Protein AF-A0A359E3Y9-F1 (afdb_monomer)

Secondary structure (DSSP, 8-state):
--EEEEEEEGGGGSHHHHTTS-TTEEEEEEEE-TTTT-EE-TTS-EE--SEEEEEEEE-SSPPPPPPPP--BTTEEEE-GGGEEEE--------SS---BTTB-------HHHHHHHHHHHHH-TTTSSSS-------EEEESS--SEEEE-BSTTTT-EES--TTS-GGGEEEEEESSTHHHHHHHHHIIIII-TTS-S---GGGG-SSSS-B--HHHHHHHHHHHHHTT--

Radius of gyration: 25.21 Å; Cα contacts (8 Å, |Δi|>4): 334; chains: 1; bounding box: 72×49×52 Å

pLDDT: mean 77.21, std 21.52, range [31.69, 97.5]

Sequence (233 aa):
SDCIAFILPRTFRKASIINKLDIRFHLKTEIILDPDGAFYLPTGEPYSVPSVFQIWEKKDIERENETIYQTHPDFEFLGTDSYEFSQVTIVVNIAGIYHGHRSKEVYIMPDEELQQIKDLRKKYPKLFSNHQFSKAKKNLTWLREPDFAWRRAGGRAGEIFDNYQDQPIEGFEFIKINNPIAKRIFIELWNSVWNPDNNNEKKEEKWDTAGQPSISKHELIKAYIKAKEAHEP

Solvent-accessible surface area (backbone atoms only — not comparable to full-atom values): 14036 Å² total; per-residue (Å²): 131,59,65,49,74,50,80,42,49,23,41,60,75,37,61,84,50,48,62,70,47,65,49,31,52,41,84,74,45,77,44,76,41,50,80,78,34,76,40,65,47,99,88,66,47,70,35,58,60,53,27,29,39,39,34,31,38,56,48,98,57,71,57,88,71,75,88,81,46,84,78,54,86,45,36,45,76,55,52,86,87,36,47,46,75,55,66,87,70,80,77,82,66,89,74,94,69,53,75,48,97,85,42,101,56,74,66,83,79,55,71,68,62,54,48,52,52,54,53,51,46,72,72,39,55,77,84,67,46,96,72,81,96,72,83,79,78,76,48,73,44,57,79,60,76,56,68,29,27,37,28,31,43,35,86,56,21,48,41,76,32,74,82,37,86,86,60,60,70,92,45,37,45,30,33,32,72,70,32,84,66,46,63,55,51,51,52,49,45,20,75,76,61,36,47,75,87,47,91,61,76,78,64,57,72,40,57,39,24,66,63,72,24,36,48,52,62,35,56,51,50,53,53,46,53,62,56,46,58,77,74,58,129

Structure (mmCIF, N/CA/C/O backbone):
data_AF-A0A359E3Y9-F1
#
_entry.id   AF-A0A359E3Y9-F1
#
loop_
_atom_site.group_PDB
_atom_site.id
_atom_site.type_symbol
_atom_site.label_atom_id
_atom_site.label_alt_id
_a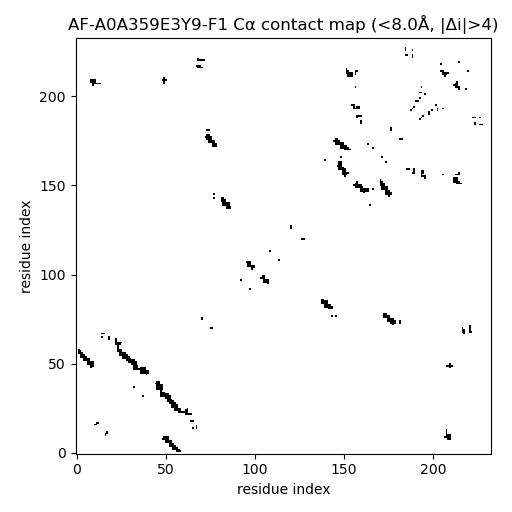tom_site.label_comp_id
_atom_site.label_asym_id
_atom_site.label_entity_id
_atom_site.label_seq_id
_atom_site.pdbx_PDB_ins_code
_atom_site.Cartn_x
_atom_site.Cartn_y
_atom_site.Cartn_z
_atom_site.occupancy
_atom_site.B_iso_or_equiv
_atom_site.auth_seq_id
_atom_site.auth_comp_id
_atom_site.auth_asym_id
_atom_site.auth_atom_id
_atom_site.pdbx_PDB_model_num
ATOM 1 N N . SER A 1 1 ? -15.548 -10.230 28.622 1.00 72.31 1 SER A N 1
ATOM 2 C CA . SER A 1 1 ? -15.764 -8.863 28.119 1.00 72.31 1 SER A CA 1
ATOM 3 C C . SER A 1 1 ? -16.092 -8.973 26.650 1.00 72.31 1 SER A C 1
ATOM 5 O O . SER A 1 1 ? -15.335 -9.638 25.951 1.00 72.31 1 SER A O 1
ATOM 7 N N . ASP A 1 2 ? -17.180 -8.345 26.209 1.00 90.56 2 ASP A N 1
ATOM 8 C CA . ASP A 1 2 ? -17.636 -8.355 24.808 1.00 90.56 2 ASP A CA 1
ATOM 9 C C . ASP A 1 2 ? -17.273 -7.059 24.075 1.00 90.56 2 ASP A C 1
ATOM 11 O O . ASP A 1 2 ? -17.694 -6.820 22.950 1.00 90.56 2 ASP A O 1
ATOM 15 N N . CYS A 1 3 ? -16.467 -6.212 24.712 1.00 95.31 3 CYS A N 1
ATOM 16 C CA . CYS A 1 3 ? -15.984 -4.963 24.154 1.00 95.31 3 CYS A CA 1
ATOM 17 C C . CYS A 1 3 ? -14.468 -4.869 24.329 1.00 95.31 3 CYS A C 1
ATOM 19 O O . CYS A 1 3 ? -13.917 -5.261 25.366 1.00 95.31 3 CYS A O 1
ATOM 21 N N . ILE A 1 4 ? -13.818 -4.344 23.296 1.00 95.19 4 ILE A N 1
ATOM 22 C CA . ILE A 1 4 ? -12.400 -4.029 23.246 1.00 95.19 4 ILE A CA 1
ATOM 23 C C . ILE A 1 4 ? -12.268 -2.555 22.845 1.00 95.19 4 ILE A C 1
ATOM 25 O O . ILE A 1 4 ? -12.776 -2.161 21.801 1.00 95.19 4 ILE A O 1
ATOM 29 N N . ALA A 1 5 ? -11.570 -1.747 23.644 1.00 96.12 5 ALA A N 1
ATOM 30 C CA . ALA A 1 5 ? -11.327 -0.338 23.342 1.00 96.12 5 ALA A CA 1
ATOM 31 C C . ALA A 1 5 ? -9.867 0.025 23.620 1.00 96.12 5 ALA A C 1
ATOM 33 O O . ALA A 1 5 ? -9.409 -0.123 24.753 1.00 96.12 5 ALA A O 1
ATOM 34 N N . PHE A 1 6 ? -9.144 0.495 22.601 1.00 95.00 6 PHE A N 1
ATOM 35 C CA . PHE A 1 6 ? -7.714 0.797 22.701 1.00 95.00 6 PHE A CA 1
ATOM 36 C C . PHE A 1 6 ? -7.307 1.981 21.826 1.00 95.00 6 PHE A C 1
ATOM 38 O O . PHE A 1 6 ? -7.945 2.284 20.818 1.00 95.00 6 PHE A O 1
ATOM 45 N N . ILE A 1 7 ? -6.182 2.590 22.196 1.00 94.44 7 ILE A N 1
ATOM 46 C CA . ILE A 1 7 ? -5.407 3.474 21.329 1.00 94.44 7 ILE A CA 1
ATOM 47 C C . ILE A 1 7 ? -4.322 2.629 20.656 1.00 94.44 7 ILE A C 1
ATOM 49 O O . ILE A 1 7 ? -3.560 1.936 21.331 1.00 94.44 7 ILE A O 1
ATOM 53 N N . LEU A 1 8 ? -4.270 2.666 19.329 1.00 93.94 8 LEU A N 1
ATOM 54 C CA . LEU A 1 8 ? -3.409 1.835 18.491 1.00 93.94 8 LEU A CA 1
ATOM 55 C C . LEU A 1 8 ? -2.641 2.709 17.488 1.00 93.94 8 LEU A C 1
ATOM 57 O O . LEU A 1 8 ? -3.109 3.790 17.132 1.00 93.94 8 LEU A O 1
ATOM 61 N N . PRO A 1 9 ? -1.486 2.263 16.968 1.00 93.31 9 PRO A N 1
ATOM 62 C CA . PRO A 1 9 ? -0.876 2.906 15.806 1.00 93.31 9 PRO A CA 1
ATOM 63 C C . PRO A 1 9 ? -1.797 2.839 14.575 1.00 93.31 9 PRO A C 1
ATOM 65 O O . PRO A 1 9 ? -2.485 1.831 14.392 1.00 93.31 9 PRO A O 1
ATOM 68 N N . ARG A 1 10 ? -1.751 3.833 13.667 1.00 90.88 10 ARG A N 1
ATOM 69 C CA . ARG A 1 10 ? -2.633 3.862 12.468 1.00 90.88 10 ARG A CA 1
ATOM 70 C C . ARG A 1 10 ? -2.539 2.615 11.578 1.00 90.88 10 ARG A C 1
ATOM 72 O O . ARG A 1 10 ? -3.497 2.298 10.886 1.00 90.88 10 ARG A O 1
ATOM 79 N N . THR A 1 11 ? -1.446 1.845 11.644 1.00 91.38 11 THR A N 1
ATOM 80 C CA . THR A 1 11 ? -1.302 0.567 10.917 1.00 91.38 11 THR A CA 1
ATOM 81 C C . THR A 1 11 ? -2.436 -0.431 11.203 1.00 91.38 11 THR A C 1
ATOM 83 O O . THR A 1 11 ? -2.735 -1.266 10.352 1.00 91.38 11 THR A O 1
ATOM 86 N N . PHE A 1 12 ? -3.093 -0.357 12.367 1.00 92.94 12 PHE A N 1
ATOM 87 C CA . PHE A 1 12 ? -4.228 -1.228 12.706 1.00 92.94 12 PHE A CA 1
ATOM 88 C C . PHE A 1 12 ? -5.485 -0.963 11.870 1.00 92.94 12 PHE A C 1
ATOM 90 O O . PHE A 1 12 ? -6.376 -1.806 11.857 1.00 92.94 12 PHE A O 1
ATOM 97 N N . ARG A 1 13 ? -5.534 0.148 11.124 1.00 92.75 13 ARG A N 1
ATOM 98 C CA . ARG A 1 13 ? -6.590 0.441 10.146 1.00 92.75 13 ARG A CA 1
ATOM 99 C C . ARG A 1 13 ? -6.447 -0.376 8.859 1.00 92.75 13 ARG A C 1
ATOM 101 O O . ARG A 1 13 ? -7.398 -0.487 8.094 1.00 92.75 13 ARG A O 1
ATOM 108 N N . LYS A 1 14 ? -5.276 -0.976 8.599 1.00 90.56 14 LYS A N 1
ATOM 109 C CA . LYS A 1 14 ? -5.055 -1.762 7.378 1.00 90.56 14 LYS A CA 1
ATOM 110 C C . LYS A 1 14 ? -5.845 -3.072 7.417 1.00 90.56 14 LYS A C 1
ATOM 112 O O . LYS A 1 14 ? -5.749 -3.840 8.377 1.00 90.56 14 LYS A O 1
ATOM 117 N N . ALA A 1 15 ? -6.512 -3.379 6.305 1.00 91.38 15 ALA A N 1
ATOM 118 C CA . ALA A 1 15 ? -7.313 -4.586 6.085 1.00 91.38 15 ALA A CA 1
ATOM 119 C C . ALA A 1 15 ? -6.623 -5.885 6.538 1.00 91.38 15 ALA A C 1
ATOM 121 O O . ALA A 1 15 ? -7.207 -6.724 7.219 1.00 91.38 15 ALA A O 1
ATOM 122 N N . SER A 1 16 ? -5.332 -6.037 6.226 1.00 90.81 16 SER A N 1
ATOM 123 C CA . SER A 1 16 ? -4.546 -7.228 6.575 1.00 90.81 16 SER A CA 1
ATOM 124 C C . SER A 1 16 ? -4.300 -7.406 8.078 1.00 90.81 16 SER A C 1
ATOM 126 O O . SER A 1 16 ? -3.985 -8.515 8.515 1.00 90.81 16 SER A O 1
ATOM 128 N N . ILE A 1 17 ? -4.413 -6.335 8.868 1.00 91.50 17 ILE A N 1
ATOM 129 C CA . ILE A 1 17 ? -4.350 -6.375 10.332 1.00 91.50 17 ILE A CA 1
ATOM 130 C C . ILE A 1 17 ? -5.747 -6.598 10.905 1.00 91.50 17 ILE A C 1
ATOM 132 O O . ILE A 1 17 ? -5.910 -7.488 11.737 1.00 91.50 17 ILE A O 1
ATOM 136 N N . ILE A 1 18 ? -6.755 -5.875 10.411 1.00 93.19 18 ILE A N 1
ATOM 137 C CA . ILE A 1 18 ? -8.155 -6.043 10.831 1.00 93.19 18 ILE A CA 1
ATOM 138 C C . ILE A 1 18 ? -8.621 -7.488 10.631 1.00 93.19 18 ILE A C 1
ATOM 140 O O . ILE A 1 18 ? -9.193 -8.088 11.537 1.00 93.19 18 ILE A O 1
ATOM 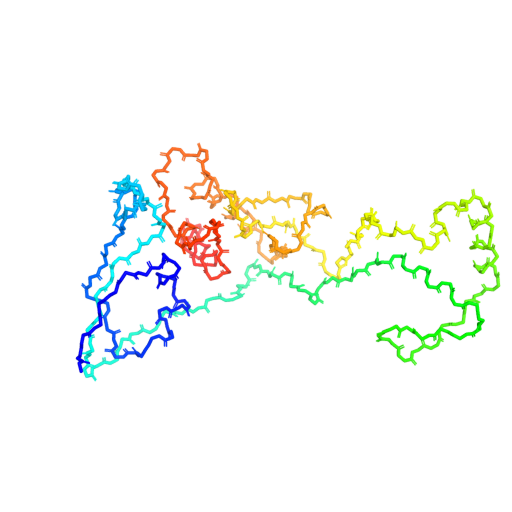144 N N . ASN A 1 19 ? -8.307 -8.099 9.489 1.00 94.50 19 ASN A N 1
ATOM 145 C CA . ASN A 1 19 ? -8.687 -9.479 9.184 1.00 94.50 19 ASN A CA 1
ATOM 146 C C . ASN A 1 19 ? -8.066 -10.526 10.132 1.00 94.50 19 ASN A C 1
ATOM 148 O O . ASN A 1 19 ? -8.499 -11.674 10.119 1.00 94.50 19 ASN A O 1
ATOM 152 N N . LYS A 1 20 ? -7.065 -10.163 10.950 1.00 94.19 20 LYS A N 1
ATOM 153 C CA . LYS A 1 20 ? -6.493 -11.052 11.980 1.00 94.19 20 LYS A CA 1
ATOM 154 C C . LYS A 1 20 ? -7.270 -11.024 13.296 1.00 94.19 20 LYS A C 1
ATOM 156 O O . LYS A 1 20 ? -7.094 -11.929 14.109 1.00 94.19 20 LYS A O 1
ATOM 161 N N . LEU A 1 21 ? -8.075 -9.989 13.535 1.00 94.00 21 LEU A N 1
ATOM 162 C CA . LEU A 1 21 ? -8.960 -9.927 14.693 1.00 94.00 21 LEU A CA 1
ATOM 163 C C . LEU A 1 21 ? -10.085 -10.958 14.524 1.00 94.00 21 LEU A C 1
ATOM 165 O O . LEU A 1 21 ? -10.567 -11.140 13.406 1.00 94.00 21 LEU A O 1
ATOM 169 N N . ASP A 1 22 ? -10.514 -11.600 15.620 1.00 94.88 22 ASP A N 1
ATOM 170 C CA . ASP A 1 22 ? -11.653 -12.536 15.605 1.00 94.88 22 ASP A CA 1
ATOM 171 C C . ASP A 1 22 ? -12.830 -11.898 14.844 1.00 94.88 22 ASP A C 1
ATOM 173 O O . ASP A 1 22 ? -13.208 -10.747 15.082 1.00 94.88 22 ASP A O 1
ATOM 177 N N . ILE A 1 23 ? -13.361 -12.648 13.878 1.00 96.00 23 ILE A N 1
ATOM 178 C CA . ILE A 1 23 ? -14.357 -12.206 12.895 1.00 96.00 23 ILE A CA 1
ATOM 179 C C . ILE A 1 23 ? -15.681 -11.769 13.541 1.00 96.00 23 ILE A C 1
ATOM 181 O O . ILE A 1 23 ? -16.504 -11.099 12.924 1.00 96.00 23 ILE A O 1
ATOM 185 N N . ARG A 1 24 ? -15.892 -12.106 14.812 1.00 96.81 24 ARG A N 1
ATOM 186 C CA . ARG A 1 24 ? -17.045 -11.661 15.595 1.00 96.81 24 ARG A CA 1
ATOM 187 C C . ARG A 1 24 ? -16.868 -10.289 16.218 1.00 96.81 24 ARG A C 1
ATOM 189 O O . ARG A 1 24 ? -17.827 -9.789 16.792 1.00 96.81 24 ARG A O 1
ATOM 196 N N . PHE A 1 25 ? -15.687 -9.677 16.163 1.00 96.44 25 PHE A N 1
ATOM 197 C CA . PHE A 1 25 ? -15.509 -8.293 16.597 1.00 96.44 25 PHE A CA 1
ATOM 198 C C . PHE A 1 25 ? -15.804 -7.337 15.449 1.00 96.44 25 PHE A C 1
ATOM 200 O O . PHE A 1 25 ? -15.127 -7.344 14.421 1.00 96.44 25 PHE A O 1
ATOM 207 N N . HIS A 1 26 ? -16.799 -6.480 15.663 1.00 96.38 26 HIS A N 1
ATOM 208 C CA . HIS A 1 26 ? -17.250 -5.461 14.721 1.00 96.38 26 HIS A CA 1
ATOM 209 C C . HIS A 1 26 ? -16.759 -4.093 15.184 1.00 96.38 26 HIS A C 1
ATOM 211 O O . HIS A 1 26 ? -16.952 -3.730 16.348 1.00 96.38 26 HIS A O 1
ATOM 217 N N . LEU A 1 27 ? -16.136 -3.333 14.281 1.00 95.94 27 LEU A N 1
ATOM 218 C CA . LEU A 1 27 ? -15.707 -1.966 14.569 1.00 95.94 27 LEU A CA 1
ATOM 219 C C . LEU A 1 27 ? -16.951 -1.102 14.793 1.00 95.94 27 LEU A C 1
ATOM 221 O O . LEU A 1 27 ? -17.802 -0.982 13.914 1.00 95.94 27 LEU A O 1
ATOM 225 N N . LYS A 1 28 ? -17.064 -0.525 15.987 1.00 95.81 28 LYS A N 1
ATOM 226 C CA . LYS A 1 28 ? -18.184 0.331 16.393 1.00 95.81 28 LYS A CA 1
ATOM 227 C C . LYS A 1 28 ? -17.838 1.805 16.267 1.00 95.81 28 LYS A C 1
ATOM 229 O O . LYS A 1 28 ? -18.690 2.619 15.924 1.00 95.81 28 LYS A O 1
ATOM 234 N N . THR A 1 29 ? -16.599 2.161 16.588 1.00 96.12 29 THR A N 1
ATOM 235 C CA . THR A 1 29 ? -16.137 3.550 16.585 1.00 96.12 29 THR A CA 1
ATOM 236 C C . THR A 1 29 ? -14.659 3.596 16.251 1.00 96.12 29 THR A C 1
ATOM 238 O O . THR A 1 29 ? -13.889 2.779 16.753 1.00 96.12 29 THR A O 1
ATOM 241 N N . GLU A 1 30 ? -14.278 4.572 15.433 1.00 94.81 30 GLU A N 1
ATOM 242 C CA . GLU A 1 30 ? -12.899 4.901 15.098 1.00 94.81 30 GLU A CA 1
ATOM 243 C C . GLU A 1 30 ? -12.718 6.422 15.159 1.00 94.81 30 GLU A C 1
ATOM 245 O O . GLU A 1 30 ? -13.543 7.161 14.624 1.00 94.81 30 GLU A O 1
ATOM 250 N N . ILE A 1 31 ? -11.655 6.882 15.821 1.00 92.62 31 ILE A N 1
ATOM 251 C CA . ILE A 1 31 ? -11.281 8.296 15.924 1.00 92.62 31 ILE A CA 1
ATOM 252 C C . ILE A 1 31 ? -9.776 8.410 15.682 1.00 92.62 31 ILE A C 1
ATOM 254 O O . ILE A 1 31 ? -8.982 7.820 16.415 1.00 92.62 31 ILE A O 1
ATOM 258 N N . ILE A 1 32 ? -9.374 9.165 14.661 1.00 91.38 32 ILE A N 1
ATOM 259 C CA . ILE A 1 32 ? -7.963 9.500 14.423 1.00 91.38 32 ILE A CA 1
ATOM 260 C C . ILE A 1 32 ? -7.538 10.543 15.458 1.00 91.38 32 ILE A C 1
ATOM 262 O O . ILE A 1 32 ? -8.268 11.499 15.702 1.00 91.38 32 ILE A O 1
ATOM 266 N N . LEU A 1 33 ? -6.382 10.334 16.086 1.00 89.25 33 LEU A N 1
ATOM 267 C CA . LEU A 1 33 ? -5.915 11.160 17.204 1.00 89.25 33 LEU A CA 1
ATOM 268 C C . LEU A 1 33 ? -4.834 12.183 16.807 1.00 89.25 33 LEU A C 1
ATOM 270 O O . LEU A 1 33 ? -4.520 13.079 17.587 1.00 89.25 33 LEU A O 1
ATOM 274 N N . ASP A 1 34 ? -4.239 12.052 15.620 1.00 84.06 34 ASP A N 1
ATOM 275 C CA . ASP A 1 34 ? -3.282 13.009 15.055 1.00 84.06 34 ASP A CA 1
ATOM 276 C C . ASP A 1 34 ? -3.943 13.953 14.029 1.00 84.06 34 ASP A C 1
ATOM 278 O O . ASP A 1 34 ? -4.835 13.521 13.300 1.00 84.06 34 ASP A O 1
ATOM 282 N N . PRO A 1 35 ? -3.501 15.225 13.918 1.00 81.38 35 PRO A N 1
ATOM 283 C CA . PRO A 1 35 ? -2.328 15.837 14.552 1.00 81.38 35 PRO A CA 1
ATOM 284 C C . PRO A 1 35 ? -2.602 16.560 15.885 1.00 81.38 35 PRO A C 1
ATOM 286 O O . PRO A 1 35 ? -1.714 17.272 16.352 1.00 81.38 35 PRO A O 1
ATOM 289 N N . ASP A 1 36 ? -3.762 16.375 16.513 1.00 78.50 36 ASP A N 1
ATOM 290 C CA . ASP A 1 36 ? -4.295 17.265 17.564 1.00 78.50 36 ASP A CA 1
ATOM 291 C C . ASP A 1 36 ? -3.676 17.121 18.975 1.00 78.50 36 ASP A C 1
ATOM 293 O O . ASP A 1 36 ? -4.263 17.546 19.967 1.00 78.50 36 ASP A O 1
ATOM 297 N N . GLY A 1 37 ? -2.472 16.557 19.101 1.00 78.75 37 GLY A N 1
ATOM 298 C CA . GLY A 1 37 ? -1.720 16.551 20.361 1.00 78.75 37 GLY A CA 1
ATOM 299 C C . GLY A 1 37 ? -2.294 15.614 21.424 1.00 78.75 37 GLY A C 1
ATOM 300 O O . GLY A 1 37 ? -2.338 15.972 22.596 1.00 78.75 37 GLY A O 1
ATOM 301 N N . ALA A 1 38 ? -2.732 14.415 21.028 1.00 86.50 38 ALA A N 1
ATOM 302 C CA . ALA A 1 38 ? -3.413 13.457 21.906 1.00 86.50 38 ALA A CA 1
ATOM 303 C C . ALA A 1 38 ? -2.552 12.842 23.034 1.00 86.50 38 ALA A C 1
ATOM 305 O O . ALA A 1 38 ? -3.075 12.103 23.870 1.00 86.50 38 ALA A O 1
ATOM 306 N N . PHE A 1 39 ? -1.246 13.114 23.072 1.00 90.06 39 PHE A N 1
ATOM 307 C CA . PHE A 1 39 ? -0.314 12.603 24.081 1.00 90.06 39 PHE A CA 1
ATOM 308 C C . PHE A 1 39 ? 0.486 13.745 24.703 1.00 90.06 39 PHE A C 1
ATOM 310 O O . PHE A 1 39 ? 0.515 14.850 24.175 1.00 90.06 39 PHE A O 1
ATOM 317 N N . TYR A 1 40 ? 1.184 13.464 25.803 1.00 92.94 40 TYR A N 1
ATOM 318 C CA . TYR A 1 40 ? 2.065 14.427 26.462 1.00 92.94 40 TYR A CA 1
ATOM 319 C C . TYR A 1 40 ? 3.463 13.836 26.630 1.00 92.94 40 TYR A C 1
ATOM 321 O O . TYR A 1 40 ? 3.615 12.679 27.031 1.00 92.94 40 TYR A O 1
ATOM 329 N N . LEU A 1 41 ? 4.492 14.631 26.338 1.00 92.31 41 LEU A N 1
ATOM 330 C CA . LEU A 1 41 ? 5.868 14.297 26.702 1.00 92.31 41 LEU A CA 1
ATOM 331 C C . LEU A 1 41 ? 6.033 14.333 28.232 1.00 92.31 41 LEU A C 1
ATOM 333 O O . LEU A 1 41 ? 5.251 14.994 28.917 1.00 92.31 41 LEU A O 1
ATOM 337 N N . PRO A 1 42 ? 7.087 13.715 28.800 1.00 93.88 42 PRO A N 1
ATOM 338 C CA . PRO A 1 42 ? 7.404 13.862 30.225 1.00 93.88 42 PRO A CA 1
ATOM 339 C C . PRO A 1 42 ? 7.592 15.322 30.674 1.00 93.88 42 PRO A C 1
ATOM 341 O O . PRO A 1 42 ? 7.468 15.621 31.857 1.00 93.88 42 PRO A O 1
ATOM 344 N N . THR A 1 43 ? 7.879 16.228 29.733 1.00 93.62 43 THR A N 1
ATOM 345 C CA . THR A 1 43 ? 7.964 17.682 29.940 1.00 93.62 43 THR A CA 1
ATOM 346 C C . THR A 1 43 ? 6.598 18.360 30.103 1.00 93.62 43 THR A C 1
ATOM 348 O O . THR A 1 43 ? 6.549 19.523 30.490 1.00 93.62 43 THR A O 1
ATOM 351 N N . GLY A 1 44 ? 5.494 17.658 29.823 1.00 92.19 44 GLY A N 1
ATOM 352 C CA . GLY A 1 44 ? 4.125 18.185 29.831 1.00 92.19 44 GLY A CA 1
ATOM 353 C C . GLY A 1 44 ? 3.680 18.811 28.505 1.00 92.19 44 GLY A C 1
ATOM 354 O O . GLY A 1 44 ? 2.537 19.246 28.393 1.00 92.19 44 GLY A O 1
ATOM 355 N N . GLU A 1 45 ? 4.549 18.852 27.495 1.00 92.06 45 GLU A N 1
ATOM 356 C CA . GLU A 1 45 ? 4.220 19.396 26.175 1.00 92.06 45 GLU A CA 1
ATOM 357 C C . GLU A 1 45 ? 3.316 18.432 25.384 1.00 92.06 45 GLU A C 1
ATOM 359 O O . GLU A 1 45 ? 3.580 17.222 25.393 1.00 92.06 45 GLU A O 1
ATOM 364 N N . PRO A 1 46 ? 2.271 18.930 24.690 1.00 92.56 46 PRO A N 1
ATOM 365 C CA . PRO A 1 46 ? 1.429 18.099 23.838 1.00 92.56 46 PRO A CA 1
ATOM 366 C C . PRO A 1 46 ? 2.235 17.529 22.666 1.00 92.56 46 PRO A C 1
ATOM 368 O O . PRO A 1 46 ? 3.083 18.202 22.077 1.00 92.56 46 PRO A O 1
ATOM 371 N N . TYR A 1 47 ? 1.957 16.278 22.318 1.00 90.38 47 TYR A N 1
ATOM 372 C CA . TYR A 1 47 ? 2.680 15.516 21.313 1.00 90.38 47 TYR A CA 1
ATOM 373 C C . TYR A 1 47 ? 1.733 14.637 20.501 1.00 90.38 47 TYR A C 1
ATOM 375 O O . TYR A 1 47 ? 0.790 14.044 21.029 1.00 90.38 47 TYR A O 1
ATOM 383 N N . SER A 1 48 ? 2.018 14.525 19.207 1.00 87.75 48 SER A N 1
ATOM 384 C CA . SER A 1 48 ? 1.206 13.763 18.261 1.00 87.75 48 SER A CA 1
ATOM 385 C C . SER A 1 48 ? 1.997 12.582 17.736 1.00 87.75 48 SER A C 1
ATOM 387 O O . SER A 1 48 ? 3.065 12.747 17.148 1.00 87.75 48 SER A O 1
ATOM 389 N N . VAL A 1 49 ? 1.443 11.385 17.908 1.00 86.88 49 VAL A N 1
ATOM 390 C CA . VAL A 1 49 ? 1.902 10.179 17.214 1.00 86.88 49 VAL A CA 1
ATOM 391 C C . VAL A 1 49 ? 0.794 9.682 16.292 1.00 86.88 49 VAL A C 1
ATOM 393 O O . VAL A 1 49 ? -0.369 9.752 16.697 1.00 86.88 49 VAL A O 1
ATOM 396 N N . PRO A 1 50 ? 1.120 9.156 15.093 1.00 88.75 50 PRO A N 1
ATOM 397 C CA . PRO A 1 50 ? 0.129 8.563 14.203 1.00 88.75 50 PRO A CA 1
ATOM 398 C C . PRO A 1 50 ? -0.626 7.442 14.918 1.00 88.75 50 PRO A C 1
ATOM 400 O O . PRO A 1 50 ? -0.115 6.327 15.089 1.00 88.75 50 PRO A O 1
ATOM 403 N N . SER A 1 51 ? -1.850 7.730 15.347 1.00 91.44 51 SER A N 1
ATOM 404 C CA . SER A 1 51 ? -2.609 6.834 16.210 1.00 91.44 51 SER A CA 1
ATOM 405 C C . SER A 1 51 ? -4.110 6.982 16.029 1.00 91.44 51 SER A C 1
ATOM 407 O O . SER A 1 51 ? -4.627 7.978 15.529 1.00 91.44 51 SER A O 1
ATOM 409 N N . VAL A 1 52 ? -4.808 5.926 16.420 1.00 93.31 52 VAL A N 1
ATOM 410 C CA . VAL A 1 52 ? -6.244 5.783 16.271 1.00 93.31 52 VAL A CA 1
ATOM 411 C C . VAL A 1 52 ? -6.823 5.216 17.559 1.00 93.31 52 VAL A C 1
ATOM 413 O O . VAL A 1 52 ? -6.275 4.277 18.139 1.00 93.31 52 VAL A O 1
ATOM 416 N N . PHE A 1 53 ? -7.929 5.784 18.018 1.00 95.19 53 PHE A N 1
ATOM 417 C CA . PHE A 1 53 ? -8.760 5.202 19.058 1.00 95.19 53 PHE A CA 1
ATOM 418 C C . PHE A 1 53 ? -9.864 4.377 18.404 1.00 95.19 53 PHE A C 1
ATOM 420 O O . PHE A 1 53 ? -10.619 4.889 17.579 1.00 95.19 53 PHE A O 1
ATOM 427 N N . GLN A 1 54 ? -9.958 3.100 18.766 1.00 96.94 54 GLN A N 1
ATOM 428 C CA . GLN A 1 54 ? -10.970 2.196 18.227 1.00 96.94 54 GLN A CA 1
ATOM 429 C C . GLN A 1 54 ? -11.748 1.507 19.344 1.00 96.94 54 GLN A C 1
ATOM 431 O O . GLN A 1 54 ? -11.170 1.092 20.351 1.00 96.94 54 GLN A O 1
ATOM 436 N N . ILE A 1 55 ? -13.050 1.332 19.116 1.00 97.44 55 ILE A N 1
ATOM 437 C CA . ILE A 1 55 ? -13.946 0.510 19.933 1.00 97.44 55 ILE A CA 1
ATOM 438 C C . ILE A 1 55 ? -14.500 -0.613 19.058 1.00 97.44 55 ILE A C 1
ATOM 440 O O . ILE A 1 55 ? -15.121 -0.358 18.025 1.00 97.44 55 ILE A O 1
ATOM 444 N N . TRP A 1 56 ? -14.313 -1.849 19.506 1.00 97.38 56 TRP A N 1
ATOM 445 C CA . TRP A 1 56 ? -14.771 -3.073 18.862 1.00 97.38 56 TRP A CA 1
ATOM 446 C C . TRP A 1 56 ? -15.735 -3.821 19.780 1.00 97.38 56 TRP A C 1
ATOM 448 O O . TRP A 1 56 ? -15.453 -4.023 20.961 1.00 97.38 56 TRP A O 1
ATOM 458 N N . GLU A 1 57 ? -16.857 -4.269 19.229 1.00 97.44 57 GLU A N 1
ATOM 459 C CA . GLU A 1 57 ? -17.908 -4.986 19.954 1.00 97.44 57 GLU A CA 1
ATOM 460 C C . GLU A 1 57 ? -18.057 -6.396 19.385 1.00 97.44 57 GLU A C 1
ATOM 462 O O . GLU A 1 57 ? -18.178 -6.583 18.170 1.00 97.44 57 GLU A O 1
ATOM 467 N N . LYS A 1 58 ? -18.021 -7.397 20.262 1.00 97.50 58 LYS A N 1
ATOM 468 C CA . LYS A 1 58 ? -18.224 -8.793 19.900 1.00 97.50 58 LYS A CA 1
ATOM 469 C C . LYS A 1 58 ? -19.713 -9.042 19.671 1.00 97.50 58 LYS A C 1
ATOM 471 O O . LYS A 1 58 ? -20.530 -8.716 20.526 1.00 97.50 58 LYS A O 1
ATOM 476 N N . LYS A 1 59 ? -20.056 -9.639 18.534 1.00 96.38 59 LYS A N 1
ATOM 477 C CA . LYS A 1 59 ? -21.420 -10.055 18.182 1.00 96.38 59 LYS A CA 1
ATOM 478 C C . LYS A 1 59 ? -21.473 -11.565 17.958 1.00 96.38 59 LYS A C 1
ATOM 480 O O . LYS A 1 59 ? -20.448 -12.199 17.722 1.00 96.38 59 LYS A O 1
ATOM 485 N N . ASP A 1 60 ? -22.674 -12.133 17.979 1.00 96.44 60 ASP A N 1
ATOM 486 C CA . ASP A 1 60 ? -22.881 -13.553 17.654 1.00 96.44 60 ASP A CA 1
ATOM 487 C C . ASP A 1 60 ? -22.798 -13.843 16.148 1.00 96.44 60 ASP A C 1
ATOM 489 O O . ASP A 1 60 ? -22.676 -14.995 15.740 1.00 96.44 60 ASP A O 1
ATOM 493 N N . ILE A 1 61 ? -22.831 -12.792 15.324 1.00 96.69 61 ILE A N 1
ATOM 494 C CA . ILE A 1 61 ? -22.662 -12.870 13.873 1.00 96.69 61 ILE A CA 1
ATOM 495 C C . ILE A 1 61 ? -21.228 -12.528 13.467 1.00 96.69 61 ILE A C 1
ATOM 497 O O . ILE A 1 61 ? -20.583 -11.647 14.046 1.00 96.69 61 ILE A O 1
ATOM 501 N N . GLU A 1 62 ? -20.750 -13.198 12.429 1.00 97.06 62 GLU A N 1
ATOM 502 C CA . GLU A 1 62 ? -19.460 -12.917 11.806 1.00 97.06 62 GLU A CA 1
ATOM 503 C C . GLU A 1 62 ? -19.572 -11.685 10.894 1.00 97.06 62 GLU A C 1
ATOM 505 O O . GLU A 1 62 ? -20.590 -11.481 10.231 1.00 97.06 62 GLU A O 1
ATOM 510 N N . ARG A 1 63 ? -18.544 -10.831 10.879 1.00 94.88 63 ARG A N 1
ATOM 511 C CA . ARG A 1 63 ? -18.400 -9.776 9.863 1.00 94.88 63 ARG A CA 1
ATOM 512 C C . ARG A 1 63 ? -17.757 -10.343 8.601 1.00 94.88 63 ARG A C 1
ATOM 514 O O . ARG A 1 63 ? -17.042 -11.336 8.659 1.00 94.88 63 ARG A O 1
ATOM 521 N N . GLU A 1 64 ? -17.907 -9.660 7.477 1.00 93.56 64 GLU A N 1
ATOM 522 C CA . GLU A 1 64 ? -17.135 -9.997 6.281 1.00 93.56 64 GLU A CA 1
ATOM 523 C C . GLU A 1 64 ? -15.669 -9.561 6.439 1.00 93.56 64 GLU A C 1
ATOM 525 O O . GLU A 1 64 ? -15.365 -8.492 6.979 1.00 93.56 64 GLU A O 1
ATOM 530 N N . ASN A 1 65 ? -14.743 -10.407 5.986 1.00 90.62 65 ASN A N 1
ATOM 531 C CA . ASN A 1 65 ? -13.339 -10.029 5.863 1.00 90.62 65 ASN A CA 1
ATOM 532 C C . ASN A 1 65 ? -13.106 -9.324 4.531 1.00 90.62 65 ASN A C 1
ATOM 534 O O . ASN A 1 65 ? -13.655 -9.714 3.502 1.00 90.62 65 ASN A O 1
ATOM 538 N N . GLU A 1 66 ? -12.229 -8.325 4.540 1.00 89.31 66 GLU A N 1
ATOM 539 C CA . GLU A 1 66 ? -11.859 -7.633 3.312 1.00 89.31 66 GLU A CA 1
ATOM 540 C C . GLU A 1 66 ? -10.965 -8.524 2.438 1.00 89.31 66 GLU A C 1
ATOM 542 O O . GLU A 1 66 ? -10.001 -9.127 2.919 1.00 89.31 66 GLU A O 1
ATOM 547 N N . THR A 1 67 ? -11.262 -8.601 1.141 1.00 90.62 67 THR A N 1
ATOM 548 C CA . THR A 1 67 ? -10.436 -9.332 0.174 1.00 90.62 67 THR A CA 1
ATOM 549 C C . THR A 1 67 ? -9.059 -8.686 0.050 1.00 90.62 67 THR A C 1
ATOM 551 O O . THR A 1 67 ? -8.947 -7.524 -0.329 1.00 90.62 67 THR A O 1
ATOM 554 N N . ILE A 1 68 ? -7.992 -9.449 0.304 1.00 93.12 68 ILE A N 1
ATOM 555 C CA . ILE A 1 68 ? -6.613 -8.966 0.168 1.00 93.12 68 ILE A CA 1
ATOM 556 C C . ILE A 1 68 ? -6.063 -9.319 -1.216 1.00 93.12 68 ILE A C 1
ATOM 558 O O . ILE A 1 68 ? -5.857 -10.486 -1.543 1.00 93.12 68 ILE A O 1
ATOM 562 N N . TYR A 1 69 ? -5.752 -8.291 -2.002 1.00 92.88 69 TYR A N 1
ATOM 563 C CA . TYR A 1 69 ? -5.157 -8.428 -3.332 1.00 92.88 69 TYR A CA 1
ATOM 564 C C . TYR A 1 69 ? -3.627 -8.513 -3.258 1.00 92.88 69 TYR A C 1
ATOM 566 O O . TYR A 1 69 ? -2.987 -7.720 -2.567 1.00 92.88 69 TYR A O 1
ATOM 574 N N . GLN A 1 70 ? -3.042 -9.456 -4.000 1.00 91.88 70 GLN A N 1
ATOM 575 C CA . GLN A 1 70 ? -1.583 -9.618 -4.137 1.00 91.88 70 GLN A CA 1
ATOM 576 C C . GLN A 1 70 ? -1.109 -9.596 -5.594 1.00 91.88 70 GLN A C 1
ATOM 578 O O . GLN A 1 70 ? 0.062 -9.331 -5.857 1.00 91.88 70 GLN A O 1
ATOM 583 N N . THR A 1 71 ? -2.013 -9.858 -6.535 1.00 94.69 71 THR A N 1
ATOM 584 C CA . THR A 1 71 ? -1.745 -9.935 -7.971 1.00 94.69 71 THR A CA 1
ATOM 585 C C . THR A 1 71 ? -2.889 -9.291 -8.748 1.00 94.69 71 THR A C 1
ATOM 587 O O . THR A 1 71 ? -3.989 -9.113 -8.220 1.00 94.69 71 THR A O 1
ATOM 590 N N . HIS A 1 72 ? -2.625 -8.933 -10.002 1.00 95.88 72 HIS A N 1
ATOM 591 C CA . HIS A 1 72 ? -3.616 -8.391 -10.921 1.00 95.88 72 HIS A CA 1
ATOM 592 C C . HIS A 1 72 ? -3.302 -8.873 -12.352 1.00 95.88 72 HIS A C 1
ATOM 594 O O . HIS A 1 72 ? -2.130 -9.043 -12.672 1.00 95.88 72 HIS A O 1
ATOM 600 N N . PRO A 1 73 ? -4.289 -9.121 -13.232 1.00 96.44 73 PRO A N 1
ATOM 601 C CA . PRO A 1 73 ? -4.010 -9.570 -14.601 1.00 96.44 73 PRO A CA 1
ATOM 602 C C . PRO A 1 73 ? -3.251 -8.532 -15.443 1.00 96.44 73 PRO A C 1
ATOM 604 O O . PRO A 1 73 ? -2.376 -8.894 -16.226 1.00 96.44 73 PRO A O 1
ATOM 607 N N . ASP A 1 74 ? -3.542 -7.242 -15.256 1.00 97.38 74 ASP A N 1
ATOM 608 C CA . ASP A 1 74 ? -2.975 -6.166 -16.084 1.00 97.38 74 ASP A CA 1
ATOM 609 C C . ASP A 1 74 ? -1.492 -5.862 -15.814 1.00 97.38 74 ASP A C 1
ATOM 611 O O . ASP A 1 74 ? -0.848 -5.184 -16.622 1.00 97.38 74 ASP A O 1
ATOM 615 N N . PHE A 1 75 ? -0.939 -6.338 -14.696 1.00 96.69 75 PHE A N 1
ATOM 616 C CA . PHE A 1 75 ? 0.459 -6.119 -14.335 1.00 96.69 75 PHE A CA 1
ATOM 617 C C . PHE A 1 75 ? 0.962 -7.133 -13.304 1.00 96.69 75 PHE A C 1
ATOM 619 O O . PHE A 1 75 ? 0.223 -7.609 -12.447 1.00 96.69 75 PHE A O 1
ATOM 626 N N . GLU A 1 76 ? 2.257 -7.411 -13.340 1.00 93.69 76 GLU A N 1
ATOM 627 C CA . GLU A 1 76 ? 2.937 -8.318 -12.426 1.00 93.69 76 GLU A CA 1
ATOM 628 C C . GLU A 1 76 ? 3.943 -7.564 -11.554 1.00 93.69 76 GLU A C 1
ATOM 630 O O . GLU A 1 76 ? 4.695 -6.713 -12.033 1.00 93.69 76 GLU A O 1
ATOM 635 N N . PHE A 1 77 ? 3.985 -7.918 -10.269 1.00 92.12 77 PHE A N 1
ATOM 636 C CA . PHE A 1 77 ? 5.072 -7.526 -9.378 1.00 92.12 77 PHE A CA 1
ATOM 637 C C . PHE A 1 77 ? 6.236 -8.493 -9.556 1.00 92.12 77 PHE A C 1
ATOM 639 O O . PHE A 1 77 ? 6.161 -9.654 -9.150 1.00 92.12 77 PHE A O 1
ATOM 646 N N . LEU A 1 78 ? 7.327 -7.999 -10.119 1.00 84.69 78 LEU A N 1
ATOM 647 C CA . LEU A 1 78 ? 8.577 -8.723 -10.244 1.00 84.69 78 LEU A CA 1
ATOM 648 C C . LEU A 1 78 ? 9.245 -8.771 -8.860 1.00 84.69 78 LEU A C 1
ATOM 650 O O . LEU A 1 78 ? 9.910 -7.837 -8.416 1.00 84.69 78 LEU A O 1
ATOM 654 N N . GLY A 1 79 ? 8.947 -9.847 -8.124 1.00 68.38 79 GLY A N 1
ATOM 655 C CA . GLY A 1 79 ? 9.441 -10.089 -6.768 1.00 68.38 79 GLY A CA 1
ATOM 656 C C . GLY A 1 79 ? 10.915 -10.500 -6.722 1.00 68.38 79 GLY A C 1
ATOM 657 O O . GLY A 1 79 ? 11.608 -10.533 -7.739 1.00 68.38 79 GLY A O 1
ATOM 658 N N . THR A 1 80 ? 11.394 -10.878 -5.536 1.00 59.97 80 THR A N 1
ATOM 659 C CA . THR A 1 80 ? 12.807 -11.224 -5.292 1.00 59.97 80 THR A CA 1
ATOM 660 C C . THR A 1 80 ? 13.356 -12.363 -6.147 1.00 59.97 80 THR A C 1
ATOM 662 O O . THR A 1 80 ? 14.567 -12.473 -6.312 1.00 59.97 80 THR A O 1
ATOM 665 N N . ASP A 1 81 ? 12.471 -13.189 -6.699 1.00 58.59 81 ASP A N 1
ATOM 666 C CA . ASP A 1 81 ? 12.818 -14.361 -7.506 1.00 58.59 81 ASP A CA 1
ATOM 667 C C . ASP A 1 81 ? 12.973 -14.034 -9.000 1.00 58.59 81 ASP A C 1
ATOM 669 O O . ASP A 1 81 ? 13.278 -14.910 -9.803 1.00 58.59 81 ASP A O 1
ATOM 673 N N . SER A 1 82 ? 12.735 -12.781 -9.397 1.00 60.53 82 SER A N 1
ATOM 674 C CA . SER A 1 82 ? 12.734 -12.349 -10.802 1.00 60.53 82 SER A CA 1
ATOM 675 C C . SER A 1 82 ? 13.975 -11.563 -11.215 1.00 60.53 82 SER A C 1
ATOM 677 O O . SER A 1 82 ? 14.024 -11.021 -12.319 1.00 60.53 82 SER A O 1
ATOM 679 N N . TYR A 1 83 ? 15.000 -11.536 -10.368 1.00 61.03 83 TYR A N 1
ATOM 680 C CA . TYR A 1 83 ? 16.289 -10.937 -10.677 1.00 61.03 83 TYR A CA 1
ATOM 681 C C . TYR A 1 83 ? 17.442 -11.809 -10.190 1.00 61.03 83 TYR A C 1
ATOM 683 O O . TYR A 1 83 ? 17.345 -12.531 -9.197 1.00 61.03 83 TYR A O 1
ATOM 691 N N . GLU A 1 84 ? 18.576 -11.673 -10.863 1.00 54.66 84 GLU A N 1
ATOM 692 C CA . GLU A 1 84 ? 19.862 -12.170 -10.413 1.00 54.66 84 GLU A CA 1
ATOM 693 C C . GLU A 1 84 ? 20.732 -11.000 -9.964 1.00 54.66 84 GLU A C 1
ATOM 695 O O . GLU A 1 84 ? 20.834 -9.947 -10.603 1.00 54.66 84 GLU A O 1
ATOM 700 N N . PHE A 1 85 ? 21.404 -11.190 -8.833 1.00 50.12 85 PHE A N 1
ATOM 701 C CA . PHE A 1 85 ? 22.490 -10.301 -8.471 1.00 50.12 85 PHE A CA 1
ATOM 702 C C . PHE A 1 85 ? 23.718 -10.720 -9.264 1.00 50.12 85 PHE A C 1
ATOM 704 O O . PHE A 1 85 ? 24.378 -11.697 -8.904 1.00 50.12 85 PHE A O 1
ATOM 711 N N . SER A 1 86 ? 24.094 -9.933 -10.270 1.00 40.41 86 SER A N 1
ATOM 712 C CA . SER A 1 86 ? 25.455 -9.987 -10.788 1.00 40.41 86 SER A CA 1
ATOM 713 C C . SER A 1 86 ? 26.364 -9.311 -9.758 1.00 40.41 86 SER A C 1
ATOM 715 O O . SER A 1 86 ? 26.780 -8.160 -9.900 1.00 40.41 86 SER A O 1
ATOM 717 N N . GLN A 1 87 ? 26.637 -10.000 -8.650 1.00 38.56 87 GLN A N 1
ATOM 718 C CA . GLN A 1 87 ? 27.850 -9.701 -7.914 1.00 38.56 87 GLN A CA 1
ATOM 719 C C . GLN A 1 87 ? 28.973 -10.243 -8.782 1.00 38.56 87 GLN A C 1
ATOM 721 O O . GLN A 1 87 ? 29.103 -11.454 -8.941 1.00 38.56 87 GLN A O 1
ATOM 726 N N . VAL A 1 88 ? 29.806 -9.364 -9.334 1.00 33.28 88 VAL A N 1
ATOM 727 C CA . VAL A 1 88 ? 31.146 -9.784 -9.745 1.00 33.28 88 VAL A CA 1
ATOM 728 C C . VAL A 1 88 ? 31.922 -10.056 -8.454 1.00 33.28 88 VAL A C 1
ATOM 730 O O . VAL A 1 88 ? 32.755 -9.272 -8.011 1.00 33.28 88 VAL A O 1
ATOM 733 N N . THR A 1 89 ? 31.585 -11.160 -7.793 1.00 32.06 89 THR A N 1
ATOM 734 C CA . THR A 1 89 ? 32.418 -11.769 -6.773 1.00 32.06 89 THR A CA 1
ATOM 735 C C . THR A 1 89 ? 33.387 -12.642 -7.540 1.00 32.06 89 THR A C 1
ATOM 737 O O . THR A 1 89 ? 33.135 -13.823 -7.767 1.00 32.06 89 THR A O 1
ATOM 740 N N . ILE A 1 90 ? 34.516 -12.071 -7.953 1.00 33.16 90 ILE A N 1
ATOM 741 C CA . ILE A 1 90 ? 35.664 -12.912 -8.275 1.00 33.16 90 ILE A CA 1
ATOM 742 C C . ILE A 1 90 ? 36.149 -13.469 -6.930 1.00 33.16 90 ILE A C 1
ATOM 744 O O . ILE A 1 90 ? 37.007 -12.884 -6.269 1.00 33.16 90 ILE A O 1
ATOM 748 N N . VAL A 1 91 ? 35.562 -14.584 -6.478 1.00 33.31 91 VAL A N 1
ATOM 749 C CA . VAL A 1 91 ? 36.166 -15.408 -5.428 1.00 33.31 91 VAL A CA 1
ATOM 750 C C . VAL A 1 91 ? 37.398 -16.036 -6.065 1.00 33.31 91 VAL A C 1
ATOM 752 O O . VAL A 1 91 ? 37.329 -17.083 -6.702 1.00 33.31 91 VAL A O 1
ATOM 755 N N . VAL A 1 92 ? 38.542 -15.366 -5.945 1.00 31.69 92 VAL A N 1
ATOM 756 C CA . VAL A 1 92 ? 39.825 -15.942 -6.344 1.00 31.69 92 VAL A CA 1
ATOM 757 C C . VAL A 1 92 ? 40.230 -16.943 -5.259 1.00 31.69 92 VAL A C 1
ATOM 759 O O . VAL A 1 92 ? 41.025 -16.611 -4.381 1.00 31.69 92 VAL A O 1
ATOM 762 N N . ASN A 1 93 ? 39.670 -18.154 -5.279 1.00 32.59 93 ASN A N 1
ATOM 763 C CA . ASN A 1 93 ? 40.252 -19.263 -4.532 1.00 32.59 93 ASN A CA 1
ATOM 764 C C . ASN A 1 93 ? 41.253 -19.972 -5.453 1.00 32.59 93 ASN A C 1
ATOM 766 O O . ASN A 1 93 ? 40.886 -20.728 -6.346 1.00 32.59 93 ASN A O 1
ATOM 770 N N . ILE A 1 94 ? 42.533 -19.652 -5.283 1.00 32.62 94 ILE A N 1
ATOM 771 C CA . ILE A 1 94 ? 43.635 -20.437 -5.850 1.00 32.62 94 ILE A CA 1
ATOM 772 C C . ILE A 1 94 ? 43.702 -21.685 -4.946 1.00 32.62 94 ILE A C 1
ATOM 774 O O . ILE A 1 94 ? 43.970 -21.529 -3.763 1.00 32.62 94 ILE A O 1
ATOM 778 N N . ALA A 1 95 ? 43.400 -22.919 -5.352 1.00 33.31 95 ALA A N 1
ATOM 779 C CA . ALA A 1 95 ? 43.560 -23.550 -6.651 1.00 33.31 95 ALA A CA 1
ATOM 780 C C . ALA A 1 95 ? 42.359 -24.437 -7.049 1.00 33.31 95 ALA A C 1
ATOM 782 O O . ALA A 1 95 ? 41.859 -25.234 -6.258 1.00 33.31 95 ALA A O 1
ATOM 783 N N . GLY A 1 96 ? 41.993 -24.352 -8.330 1.00 41.75 96 GLY A N 1
ATOM 784 C CA . GLY A 1 96 ? 41.590 -25.496 -9.154 1.00 41.75 96 GLY A CA 1
ATOM 785 C C . GLY A 1 96 ? 40.172 -26.050 -9.029 1.00 41.75 96 GLY A C 1
ATOM 786 O O . GLY A 1 96 ? 39.787 -26.807 -9.913 1.00 41.75 96 GLY A O 1
ATOM 787 N N . ILE A 1 97 ? 39.384 -25.711 -8.003 1.00 36.47 97 ILE A N 1
ATOM 788 C CA . ILE A 1 97 ? 38.001 -26.208 -7.883 1.00 36.47 97 ILE A CA 1
ATOM 789 C C . ILE A 1 97 ? 37.085 -25.124 -7.308 1.00 36.47 97 ILE A C 1
ATOM 791 O O . ILE A 1 97 ? 37.214 -24.719 -6.151 1.00 36.47 97 ILE A O 1
ATOM 795 N N . TYR A 1 98 ? 36.120 -24.686 -8.117 1.00 43.25 98 TYR A N 1
ATOM 796 C CA . TYR A 1 98 ? 35.057 -23.777 -7.701 1.00 43.25 98 TYR A CA 1
ATOM 797 C C . TYR A 1 98 ? 33.883 -24.564 -7.116 1.00 43.25 98 TYR A C 1
ATOM 799 O O . TYR A 1 98 ? 33.424 -25.538 -7.704 1.00 43.25 98 TYR A O 1
ATOM 807 N N . HIS A 1 99 ? 33.361 -24.095 -5.984 1.00 35.78 99 HIS A N 1
ATOM 808 C CA . HIS A 1 99 ? 32.010 -24.423 -5.541 1.00 35.78 99 HIS A CA 1
ATOM 809 C C . HIS A 1 99 ? 31.191 -23.144 -5.682 1.00 35.78 99 HIS A C 1
ATOM 811 O O . HIS A 1 99 ? 31.369 -22.201 -4.907 1.00 35.78 99 HIS A O 1
ATOM 817 N N . GLY A 1 100 ? 30.332 -23.079 -6.699 1.00 36.16 100 GLY A N 1
ATOM 818 C CA . GLY A 1 100 ? 29.332 -22.024 -6.771 1.00 36.16 100 GLY A CA 1
ATOM 819 C C . GLY A 1 100 ? 28.477 -22.111 -5.514 1.00 36.16 100 GLY A C 1
ATOM 820 O O . GLY A 1 100 ? 27.933 -23.169 -5.207 1.00 36.16 100 GLY A O 1
ATOM 821 N N . HIS A 1 101 ? 28.336 -21.021 -4.759 1.00 37.97 101 HIS A N 1
ATOM 822 C CA . HIS A 1 101 ? 27.626 -21.073 -3.476 1.00 37.97 101 HIS A CA 1
ATOM 823 C C . HIS A 1 101 ? 26.104 -21.311 -3.610 1.00 37.97 101 HIS A C 1
ATOM 825 O O . HIS A 1 101 ? 25.389 -21.207 -2.614 1.00 37.97 101 HIS A O 1
ATOM 831 N N . ARG A 1 102 ? 25.615 -21.660 -4.813 1.00 36.47 102 ARG A N 1
ATOM 832 C CA . ARG A 1 102 ? 24.248 -22.113 -5.122 1.00 36.47 102 ARG A CA 1
ATOM 833 C C . ARG A 1 102 ? 24.115 -23.093 -6.304 1.00 36.47 102 ARG A C 1
ATOM 835 O O . ARG A 1 102 ? 22.990 -23.435 -6.649 1.00 36.47 102 ARG A O 1
ATOM 842 N N . SER A 1 103 ? 25.202 -23.610 -6.879 1.00 34.66 103 SER A N 1
ATOM 843 C CA . SER A 1 103 ? 25.135 -24.684 -7.881 1.00 34.66 103 SER A CA 1
ATOM 844 C C . SER A 1 103 ? 26.197 -25.737 -7.577 1.00 34.66 103 SER A C 1
ATOM 846 O O . SER A 1 103 ? 27.364 -25.429 -7.355 1.00 34.66 103 SER A O 1
ATOM 848 N N . LYS A 1 104 ? 25.794 -27.010 -7.552 1.00 31.89 104 LYS A N 1
ATOM 849 C CA . LYS A 1 104 ? 26.701 -28.165 -7.435 1.00 31.89 104 LYS A CA 1
ATOM 850 C C . LYS A 1 104 ? 27.493 -28.418 -8.732 1.00 31.89 104 LYS A C 1
ATOM 852 O O . LYS A 1 104 ? 27.889 -29.549 -8.990 1.00 31.89 104 LYS A O 1
ATOM 857 N N . GLU A 1 105 ? 27.697 -27.398 -9.559 1.00 36.25 105 GLU A N 1
ATOM 858 C CA . GLU A 1 105 ? 28.394 -27.526 -10.835 1.00 36.25 105 GLU A CA 1
ATOM 859 C C . GLU A 1 105 ? 29.778 -26.889 -10.739 1.00 36.25 105 GLU A C 1
ATOM 861 O O . GLU A 1 105 ? 29.936 -25.725 -10.365 1.00 36.25 105 GLU A O 1
ATOM 866 N N . VAL A 1 106 ? 30.792 -27.702 -11.041 1.00 39.50 106 VAL A N 1
ATOM 867 C CA . VAL A 1 106 ? 32.197 -27.301 -11.072 1.00 39.50 106 VAL A CA 1
ATOM 868 C C . VAL A 1 106 ? 32.452 -26.615 -12.410 1.00 39.50 106 VAL A C 1
ATOM 870 O O . VAL A 1 106 ? 32.493 -27.274 -13.446 1.00 39.50 106 VAL A O 1
ATOM 873 N N . TYR A 1 107 ? 32.638 -25.296 -12.393 1.00 42.28 107 TYR A N 1
ATOM 874 C CA . TYR A 1 107 ? 33.134 -24.566 -13.559 1.00 42.28 107 TYR A CA 1
ATOM 875 C C . TYR A 1 107 ? 34.664 -24.604 -13.574 1.00 42.28 107 TYR A C 1
ATOM 877 O O . TYR A 1 107 ? 35.306 -24.194 -12.606 1.00 42.28 107 TYR A O 1
ATOM 885 N N . ILE A 1 108 ? 35.250 -25.096 -14.666 1.00 44.03 108 ILE A N 1
ATOM 886 C CA . ILE A 1 108 ? 36.695 -25.048 -14.907 1.00 44.03 108 ILE A CA 1
ATOM 887 C C . ILE A 1 108 ? 36.966 -23.817 -15.769 1.00 44.03 108 ILE A C 1
ATOM 889 O O . ILE A 1 108 ? 36.584 -23.775 -16.936 1.00 44.03 108 ILE A O 1
ATOM 893 N N . MET A 1 109 ? 37.609 -22.813 -15.174 1.00 48.31 109 MET A N 1
ATOM 894 C CA . MET A 1 109 ? 37.969 -21.576 -15.861 1.00 48.31 109 MET A CA 1
ATOM 895 C C . MET A 1 109 ? 39.091 -21.835 -16.881 1.00 48.31 109 MET A C 1
ATOM 897 O O . MET A 1 109 ? 40.117 -22.403 -16.497 1.00 48.31 109 MET A O 1
ATOM 901 N N . PRO A 1 110 ? 38.940 -21.405 -18.145 1.00 59.50 110 PRO A N 1
ATOM 902 C CA . PRO A 1 110 ? 40.008 -21.459 -19.137 1.00 59.50 110 PRO A CA 1
ATOM 903 C C . PRO A 1 110 ? 41.259 -20.676 -18.703 1.00 59.50 110 PRO A C 1
ATOM 905 O O . PRO A 1 110 ? 41.164 -19.612 -18.088 1.00 59.50 110 PRO A O 1
ATOM 908 N N . ASP A 1 111 ? 42.443 -21.160 -19.085 1.00 55.38 111 ASP A N 1
ATOM 909 C CA . ASP A 1 111 ? 43.733 -20.561 -18.697 1.00 55.38 111 ASP A CA 1
ATOM 910 C C . ASP A 1 111 ? 43.900 -19.103 -19.157 1.00 55.38 111 ASP A C 1
ATOM 912 O O . ASP A 1 111 ? 44.546 -18.296 -18.483 1.00 55.38 111 ASP A O 1
ATOM 916 N N . GLU A 1 112 ? 43.291 -18.744 -20.286 1.00 58.00 112 GLU A N 1
ATOM 917 C CA . GLU A 1 112 ? 43.316 -17.385 -20.829 1.00 58.00 112 GLU A CA 1
ATOM 918 C C . GLU A 1 112 ? 42.559 -16.398 -19.927 1.00 58.00 112 GLU A C 1
ATOM 920 O O . GLU A 1 112 ? 43.057 -15.315 -19.614 1.00 58.00 112 GLU A O 1
ATOM 925 N N . GLU A 1 113 ? 41.395 -16.809 -19.425 1.00 49.78 113 GLU A N 1
ATOM 926 C CA . GLU A 1 113 ? 40.569 -16.026 -18.503 1.00 49.78 113 GLU A CA 1
ATOM 927 C C . GLU A 1 113 ? 41.276 -15.869 -17.143 1.00 49.78 113 GLU A C 1
ATOM 929 O O . GLU A 1 113 ? 41.342 -14.775 -16.570 1.00 49.78 113 GLU A O 1
ATOM 934 N N . LEU A 1 114 ? 41.938 -16.934 -16.675 1.00 52.44 114 LEU A N 1
ATOM 935 C CA . LEU A 1 114 ? 42.771 -16.901 -15.473 1.00 52.44 114 LEU A CA 1
ATOM 936 C C . LEU A 1 114 ? 43.949 -15.920 -15.607 1.00 52.44 114 LEU A C 1
ATOM 938 O O . LEU A 1 114 ? 44.305 -15.233 -14.642 1.00 52.44 114 LEU A O 1
ATOM 942 N N . GLN A 1 115 ? 44.570 -15.848 -16.784 1.00 59.94 115 GLN A N 1
ATOM 943 C CA . GLN A 1 115 ? 45.700 -14.957 -17.030 1.00 59.94 115 GLN A CA 1
ATOM 944 C C . GLN A 1 115 ? 45.268 -13.483 -17.056 1.00 59.94 115 GLN A C 1
ATOM 946 O O . GLN A 1 115 ? 45.913 -12.650 -16.416 1.00 59.94 115 GLN A O 1
ATOM 951 N N . GLN A 1 116 ? 44.121 -13.172 -17.664 1.00 51.69 116 GLN A N 1
ATOM 952 C CA . GLN A 1 116 ? 43.547 -11.821 -17.662 1.00 51.69 116 GLN A CA 1
ATOM 953 C C . GLN A 1 116 ? 43.265 -11.312 -16.237 1.00 51.69 116 GLN A C 1
ATOM 955 O O . GLN A 1 116 ? 43.555 -10.159 -15.905 1.00 51.69 116 GLN A O 1
ATOM 960 N N . ILE A 1 117 ? 42.775 -12.183 -15.348 1.00 52.19 117 ILE A N 1
ATOM 961 C CA . ILE A 1 117 ? 42.537 -11.839 -13.937 1.00 52.19 117 ILE A CA 1
ATOM 962 C C . ILE A 1 117 ? 43.853 -11.539 -13.205 1.00 52.19 117 ILE A C 1
ATOM 964 O O . ILE A 1 117 ? 43.926 -10.584 -12.423 1.00 52.19 117 ILE A O 1
ATOM 968 N N . LYS A 1 118 ? 44.915 -12.317 -13.455 1.00 56.28 118 LYS A N 1
ATOM 969 C CA . LYS A 1 118 ? 46.246 -12.068 -12.871 1.00 56.28 118 LYS A CA 1
ATOM 970 C C . LYS A 1 118 ? 46.803 -10.712 -13.305 1.00 56.28 118 LYS A C 1
ATOM 972 O O . LYS A 1 118 ? 47.331 -9.973 -12.468 1.00 56.28 118 LYS A O 1
ATOM 977 N N . ASP A 1 119 ? 46.630 -10.358 -14.573 1.00 60.78 119 ASP A N 1
ATOM 978 C CA . ASP A 1 119 ? 47.096 -9.086 -15.121 1.00 60.78 119 ASP A CA 1
ATOM 979 C C . ASP A 1 119 ? 46.323 -7.897 -14.529 1.00 60.78 119 ASP A C 1
ATOM 981 O O . ASP A 1 119 ? 46.925 -6.895 -14.130 1.00 60.78 119 ASP A O 1
ATOM 985 N N . LEU A 1 120 ? 45.004 -8.034 -14.345 1.00 49.25 120 LEU A N 1
ATOM 986 C CA . LEU A 1 120 ? 44.178 -7.046 -13.641 1.00 49.25 120 LEU A CA 1
ATOM 987 C C . LEU A 1 120 ? 44.604 -6.869 -12.177 1.00 49.25 120 LEU A C 1
ATOM 989 O O . LEU A 1 120 ? 44.660 -5.739 -11.685 1.00 49.25 120 LEU A O 1
ATOM 993 N N . ARG A 1 121 ? 44.967 -7.958 -11.489 1.00 53.91 121 ARG A N 1
ATOM 994 C CA . ARG A 1 121 ? 45.435 -7.923 -10.094 1.00 53.91 121 ARG A CA 1
ATOM 995 C C . ARG A 1 121 ? 46.744 -7.161 -9.944 1.00 53.91 121 ARG A C 1
ATOM 997 O O . ARG A 1 121 ? 46.900 -6.369 -9.015 1.00 53.91 121 ARG A O 1
ATOM 1004 N N . LYS A 1 122 ? 47.658 -7.364 -10.893 1.00 63.66 122 LYS A N 1
ATOM 1005 C CA . LYS A 1 122 ? 48.927 -6.635 -10.978 1.00 63.66 122 LYS A CA 1
ATOM 1006 C C . LYS A 1 122 ? 48.707 -5.153 -11.284 1.00 63.66 122 LYS A C 1
ATOM 1008 O O . LYS A 1 122 ? 49.407 -4.307 -10.735 1.00 63.66 122 LYS A O 1
ATOM 1013 N N . LYS A 1 123 ? 47.722 -4.841 -12.131 1.00 51.62 123 LYS A N 1
ATOM 1014 C CA . LYS A 1 123 ? 47.382 -3.472 -12.536 1.00 51.62 123 LYS A CA 1
ATOM 1015 C C . LYS A 1 123 ? 46.683 -2.671 -11.431 1.00 51.62 123 LYS A C 1
ATOM 1017 O O . LYS A 1 123 ? 46.901 -1.465 -11.340 1.00 51.62 123 LYS A O 1
ATOM 1022 N N . TYR A 1 124 ? 45.882 -3.315 -10.576 1.00 45.09 124 TYR A N 1
ATOM 1023 C CA . TYR A 1 124 ? 45.041 -2.629 -9.584 1.00 45.09 124 TYR A CA 1
ATOM 1024 C C . TYR A 1 124 ? 45.173 -3.173 -8.148 1.00 45.09 124 TYR A C 1
ATOM 1026 O O . TYR A 1 124 ? 44.174 -3.536 -7.530 1.00 45.09 124 TYR A O 1
ATOM 1034 N N . PRO A 1 125 ? 46.366 -3.173 -7.534 1.00 50.97 125 PRO A N 1
ATOM 1035 C CA . PRO A 1 125 ? 46.620 -3.870 -6.267 1.00 50.97 125 PRO A CA 1
ATOM 1036 C C . PRO A 1 125 ? 45.733 -3.427 -5.084 1.00 50.97 125 PRO A C 1
ATOM 1038 O O . PRO A 1 125 ? 45.444 -4.239 -4.210 1.00 50.97 125 PRO A O 1
ATOM 1041 N N . LYS A 1 126 ? 45.241 -2.177 -5.069 1.00 43.28 126 LYS A N 1
ATOM 1042 C CA . LYS A 1 126 ? 44.322 -1.651 -4.034 1.00 43.28 126 LYS A CA 1
ATOM 1043 C C . LYS A 1 126 ? 42.872 -2.137 -4.174 1.00 43.28 126 LYS A C 1
ATOM 1045 O O . LYS A 1 126 ? 42.153 -2.179 -3.187 1.00 43.28 126 LYS A O 1
ATOM 1050 N N . LEU A 1 127 ? 42.442 -2.513 -5.382 1.00 41.53 127 LEU A N 1
ATOM 1051 C CA . LEU A 1 127 ? 41.126 -3.128 -5.624 1.00 41.53 127 LEU A CA 1
ATOM 1052 C C . LEU A 1 127 ? 41.089 -4.588 -5.148 1.00 41.53 127 LEU A C 1
ATOM 1054 O O . LEU A 1 127 ? 40.020 -5.120 -4.872 1.00 41.53 127 LEU A O 1
ATOM 1058 N N . PHE A 1 128 ? 42.262 -5.215 -5.025 1.00 49.09 128 PHE A N 1
ATOM 1059 C CA . PHE A 1 128 ? 42.428 -6.605 -4.600 1.00 49.09 128 PHE A CA 1
ATOM 1060 C C . PHE A 1 128 ? 43.045 -6.744 -3.198 1.00 49.09 128 PHE A C 1
ATOM 1062 O O . PHE A 1 128 ? 43.371 -7.860 -2.786 1.00 49.09 128 PHE A O 1
ATOM 1069 N N . SER A 1 129 ? 43.232 -5.641 -2.462 1.00 44.78 129 SER A N 1
ATOM 1070 C CA . SER A 1 129 ? 43.643 -5.688 -1.059 1.00 44.78 129 SER A CA 1
ATOM 1071 C C . SER A 1 129 ? 42.436 -6.033 -0.195 1.00 44.78 129 SER A C 1
ATOM 1073 O O . SER A 1 129 ? 41.449 -5.307 -0.173 1.00 44.78 129 SER A O 1
ATOM 1075 N N . ASN A 1 130 ? 42.534 -7.153 0.515 1.00 46.00 130 ASN A N 1
ATOM 1076 C CA . ASN A 1 130 ? 41.442 -7.858 1.189 1.00 46.00 130 ASN A CA 1
ATOM 1077 C C . ASN A 1 130 ? 40.720 -7.119 2.332 1.00 46.00 130 ASN A C 1
ATOM 1079 O O . ASN A 1 130 ? 39.983 -7.767 3.070 1.00 46.00 130 ASN A O 1
ATOM 1083 N N . HIS A 1 131 ? 40.881 -5.814 2.534 1.00 41.38 131 HIS A N 1
ATOM 1084 C CA . HIS A 1 131 ? 40.225 -5.097 3.629 1.00 41.38 131 HIS A CA 1
ATOM 1085 C C . HIS A 1 131 ? 39.505 -3.845 3.114 1.00 41.38 131 HIS A C 1
ATOM 1087 O O . HIS A 1 131 ? 40.122 -2.965 2.528 1.00 41.38 131 HIS A O 1
ATOM 1093 N N . GLN A 1 132 ? 38.199 -3.791 3.412 1.00 34.94 132 GLN A N 1
ATOM 1094 C CA . GLN A 1 132 ? 37.190 -2.777 3.054 1.00 34.94 132 GLN A CA 1
ATOM 1095 C C . GLN A 1 132 ? 36.497 -2.934 1.690 1.00 34.94 132 GLN A C 1
ATOM 1097 O O . GLN A 1 132 ? 36.519 -2.052 0.837 1.00 34.94 132 GLN A O 1
ATOM 1102 N N . PHE A 1 133 ? 35.729 -4.016 1.547 1.00 38.19 133 PHE A N 1
ATOM 1103 C CA . PHE A 1 133 ? 34.614 -4.058 0.600 1.00 38.19 133 PHE A CA 1
ATOM 1104 C C . PHE A 1 133 ? 33.421 -3.288 1.174 1.00 38.19 133 PHE A C 1
ATOM 1106 O O . PHE A 1 133 ? 32.513 -3.860 1.772 1.00 38.19 133 PHE A O 1
ATOM 1113 N N . SER A 1 134 ? 33.419 -1.970 0.998 1.00 35.44 134 SER A N 1
ATOM 1114 C CA . SER A 1 134 ? 32.195 -1.182 1.115 1.00 35.44 134 SER A CA 1
ATOM 1115 C C . SER A 1 134 ? 31.962 -0.451 -0.206 1.00 35.44 134 SER A C 1
ATOM 1117 O O . SER A 1 134 ? 32.839 0.262 -0.683 1.00 35.44 134 SER A O 1
ATOM 1119 N N . LYS A 1 135 ? 30.768 -0.642 -0.784 1.00 36.19 135 LYS A N 1
ATOM 1120 C CA . LYS A 1 135 ? 30.210 0.110 -1.928 1.00 36.19 135 LYS A CA 1
ATOM 1121 C C . LYS A 1 135 ? 30.674 -0.245 -3.353 1.00 36.19 135 LYS A C 1
ATOM 1123 O O . LYS A 1 135 ? 30.702 0.635 -4.210 1.00 36.19 135 LYS A O 1
ATOM 1128 N N . ALA A 1 136 ? 30.909 -1.516 -3.676 1.00 34.22 136 ALA A N 1
ATOM 1129 C CA . ALA A 1 136 ? 30.746 -1.941 -5.072 1.00 34.22 136 ALA A CA 1
ATOM 1130 C C . ALA A 1 136 ? 29.236 -2.048 -5.354 1.00 34.22 136 ALA A C 1
ATOM 1132 O O . ALA A 1 136 ? 28.551 -2.875 -4.749 1.00 34.22 136 ALA A O 1
ATOM 1133 N N . LYS A 1 137 ? 28.707 -1.135 -6.177 1.00 40.62 137 LYS A N 1
ATOM 1134 C CA . LYS A 1 137 ? 27.296 -1.092 -6.586 1.00 40.62 137 LYS A CA 1
ATOM 1135 C C . LYS A 1 137 ? 26.862 -2.484 -7.058 1.00 40.62 137 LYS A C 1
ATOM 1137 O O . LYS A 1 137 ? 27.484 -3.056 -7.948 1.00 40.62 137 LYS A O 1
ATOM 1142 N N . LYS A 1 138 ? 25.823 -3.037 -6.429 1.00 51.75 138 LYS A N 1
ATOM 1143 C CA . LYS A 1 138 ? 25.175 -4.267 -6.888 1.00 51.75 138 LYS A CA 1
ATOM 1144 C C . LYS A 1 138 ? 24.533 -3.946 -8.235 1.00 51.75 138 LYS A C 1
ATOM 1146 O O . LYS A 1 138 ? 23.552 -3.213 -8.257 1.00 51.75 138 LYS A O 1
ATOM 1151 N N . ASN A 1 139 ? 25.081 -4.454 -9.333 1.00 52.41 139 ASN A N 1
ATOM 1152 C CA . ASN A 1 139 ? 24.355 -4.428 -10.596 1.00 52.41 139 ASN A CA 1
ATOM 1153 C C . ASN A 1 139 ? 23.253 -5.489 -10.499 1.00 52.41 139 ASN A C 1
ATOM 1155 O O . ASN A 1 139 ? 23.528 -6.655 -10.198 1.00 52.41 139 ASN A O 1
ATOM 1159 N N . LEU A 1 140 ? 22.008 -5.050 -10.657 1.00 57.94 140 LEU A N 1
ATOM 1160 C CA . LEU A 1 140 ? 20.825 -5.896 -10.655 1.00 57.94 140 LEU A CA 1
ATOM 1161 C C . LEU A 1 140 ? 20.495 -6.236 -12.106 1.00 57.94 140 LEU A C 1
ATOM 1163 O O . LEU A 1 140 ? 20.322 -5.323 -12.908 1.00 57.94 140 LEU A O 1
ATOM 1167 N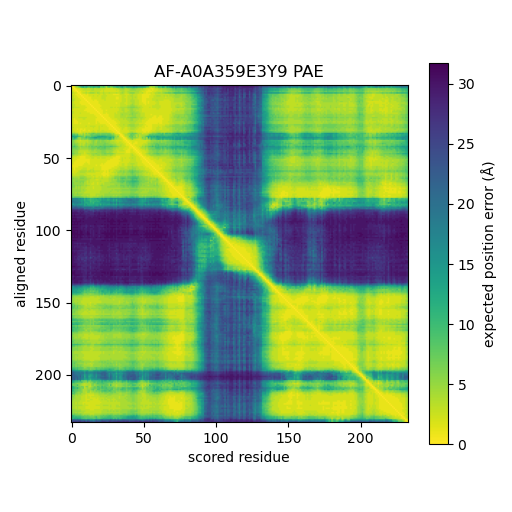 N . THR A 1 141 ? 20.429 -7.522 -12.440 1.00 62.03 141 THR A N 1
ATOM 1168 C CA . THR A 1 141 ? 19.966 -7.969 -13.760 1.00 62.03 141 THR A CA 1
ATOM 1169 C C . THR A 1 141 ? 18.650 -8.701 -13.569 1.00 62.03 141 THR A C 1
ATOM 1171 O O . THR A 1 141 ? 18.578 -9.634 -12.772 1.00 62.03 141 THR A O 1
ATOM 1174 N N . TRP A 1 142 ? 17.595 -8.276 -14.255 1.00 62.59 142 TRP A N 1
ATOM 1175 C CA . TRP A 1 142 ? 16.296 -8.926 -14.140 1.00 62.59 142 TRP A CA 1
ATOM 1176 C C . TRP A 1 142 ? 16.227 -10.141 -15.068 1.00 62.59 142 TRP A C 1
ATOM 1178 O O . TRP A 1 142 ? 16.637 -10.077 -16.221 1.00 62.59 142 TRP A O 1
ATOM 1188 N N . LEU A 1 143 ? 15.674 -11.258 -14.586 1.00 65.25 143 LEU A N 1
ATOM 1189 C CA . LEU A 1 143 ? 15.349 -12.412 -15.438 1.00 65.25 143 LEU A CA 1
ATOM 1190 C C . LEU A 1 143 ? 14.214 -12.065 -16.410 1.00 65.25 143 LEU A C 1
ATOM 1192 O O . LEU A 1 143 ? 14.135 -12.594 -17.517 1.00 65.25 143 LEU A O 1
ATOM 1196 N N . ARG A 1 144 ? 13.317 -11.174 -15.974 1.00 74.25 144 ARG A N 1
ATOM 1197 C CA . ARG A 1 144 ? 12.262 -10.564 -16.784 1.00 74.25 144 ARG A CA 1
ATOM 1198 C C . ARG A 1 144 ? 12.283 -9.065 -16.547 1.00 74.25 144 ARG A C 1
ATOM 1200 O O . ARG A 1 144 ? 12.066 -8.637 -15.422 1.00 74.25 144 ARG A O 1
ATOM 1207 N N . GLU A 1 145 ? 12.534 -8.291 -17.595 1.00 78.75 145 GLU A N 1
ATOM 1208 C CA . GLU A 1 145 ? 12.736 -6.846 -17.470 1.00 78.75 145 GLU A CA 1
ATOM 1209 C C . GLU A 1 145 ? 11.450 -6.103 -17.051 1.00 78.75 145 GLU A C 1
ATOM 1211 O O . GLU A 1 145 ? 10.431 -6.211 -17.753 1.00 78.75 145 GLU A O 1
ATOM 1216 N N . PRO A 1 146 ? 11.483 -5.327 -1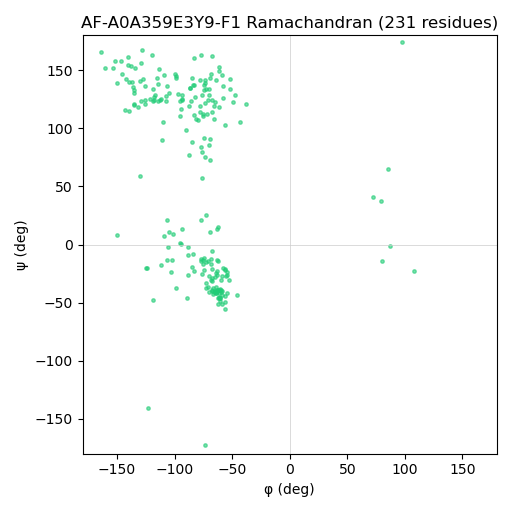5.947 1.00 90.00 146 PRO A N 1
ATOM 1217 C CA . PRO A 1 146 ? 10.401 -4.433 -15.556 1.00 90.00 146 PRO A CA 1
ATOM 1218 C C . PRO A 1 146 ? 10.153 -3.352 -16.609 1.00 90.00 146 PRO A C 1
ATOM 1220 O O . PRO A 1 146 ? 11.063 -2.915 -17.313 1.00 90.00 146 PRO A O 1
ATOM 1223 N N . ASP A 1 147 ? 8.923 -2.853 -16.673 1.00 92.94 147 ASP A N 1
ATOM 1224 C CA . ASP A 1 147 ? 8.586 -1.677 -17.478 1.00 92.94 147 ASP A CA 1
ATOM 1225 C C . ASP A 1 147 ? 8.774 -0.367 -16.695 1.00 92.94 147 ASP A C 1
ATOM 1227 O O . ASP A 1 147 ? 8.981 0.683 -17.304 1.00 92.94 147 ASP A O 1
ATOM 1231 N N . PHE A 1 148 ? 8.677 -0.411 -15.361 1.00 95.00 148 PHE A N 1
ATOM 1232 C CA . PHE A 1 148 ? 9.020 0.682 -14.442 1.00 95.00 148 PHE A CA 1
ATOM 1233 C C . PHE A 1 148 ? 9.163 0.170 -12.998 1.00 95.00 148 PHE A C 1
ATOM 1235 O O . PHE A 1 148 ? 8.699 -0.921 -12.660 1.00 95.00 148 PHE A O 1
ATOM 1242 N N . ALA A 1 149 ? 9.758 0.980 -12.120 1.00 93.25 149 ALA A N 1
ATOM 1243 C CA . ALA A 1 149 ? 9.675 0.795 -10.672 1.00 93.25 149 ALA A CA 1
ATOM 1244 C C . ALA A 1 149 ? 8.607 1.703 -10.060 1.00 93.25 149 ALA A C 1
ATOM 1246 O O . ALA A 1 149 ? 8.438 2.854 -10.458 1.00 93.25 149 ALA A O 1
ATOM 1247 N N . TRP A 1 150 ? 7.914 1.189 -9.053 1.00 96.00 150 TRP A N 1
ATOM 1248 C CA . TRP A 1 150 ? 6.918 1.892 -8.261 1.00 96.00 150 TRP A CA 1
ATOM 1249 C C . TRP A 1 150 ? 7.362 1.955 -6.802 1.00 96.00 150 TRP A C 1
ATOM 1251 O O . TRP A 1 150 ? 7.691 0.944 -6.179 1.00 96.00 150 TRP A O 1
ATOM 1261 N N . ARG A 1 151 ? 7.378 3.155 -6.228 1.00 94.75 151 ARG A N 1
ATOM 1262 C CA . ARG A 1 151 ? 7.835 3.381 -4.860 1.00 94.75 151 ARG A CA 1
ATOM 1263 C C . ARG A 1 151 ? 6.757 2.972 -3.858 1.00 94.75 151 ARG A C 1
ATOM 1265 O O . ARG A 1 151 ? 5.742 3.651 -3.731 1.00 94.75 151 ARG A O 1
ATOM 1272 N N . ARG A 1 152 ? 7.007 1.930 -3.063 1.00 92.38 152 ARG A N 1
ATOM 1273 C CA . ARG A 1 152 ? 6.063 1.446 -2.033 1.00 92.38 152 ARG A CA 1
ATOM 1274 C C . ARG A 1 152 ? 6.138 2.207 -0.708 1.00 92.38 152 ARG A C 1
ATOM 1276 O O . ARG A 1 152 ? 5.172 2.181 0.049 1.00 92.38 152 ARG A O 1
ATOM 1283 N N . ALA A 1 153 ? 7.260 2.860 -0.395 1.00 90.62 153 ALA A N 1
ATOM 1284 C CA . ALA A 1 153 ? 7.489 3.455 0.927 1.00 90.62 153 ALA A CA 1
ATOM 1285 C C . ALA A 1 153 ? 8.187 4.829 0.901 1.00 90.62 153 ALA A C 1
ATOM 1287 O O . ALA A 1 153 ? 8.951 5.167 -0.009 1.00 90.62 153 ALA A O 1
ATOM 1288 N N . GLY A 1 154 ? 7.942 5.617 1.949 1.00 89.00 154 GLY A N 1
ATOM 1289 C CA . GLY A 1 154 ? 8.464 6.966 2.154 1.00 89.00 154 GLY A CA 1
ATOM 1290 C C . GLY A 1 154 ? 7.482 8.062 1.735 1.00 89.00 154 GLY A C 1
ATOM 1291 O O . GLY A 1 154 ? 6.421 7.798 1.172 1.00 89.00 154 GLY A O 1
ATOM 1292 N N . GLY A 1 155 ? 7.838 9.327 1.992 1.00 87.69 155 GLY A N 1
ATOM 1293 C CA . GLY A 1 155 ? 6.964 10.487 1.731 1.00 87.69 155 GLY A CA 1
ATOM 1294 C C . GLY A 1 155 ? 6.442 10.580 0.291 1.00 87.69 155 GLY A C 1
ATOM 1295 O O . GLY A 1 155 ? 5.358 11.108 0.060 1.00 87.69 155 GLY A O 1
ATOM 1296 N N . ARG A 1 156 ? 7.152 9.973 -0.668 1.00 91.31 156 ARG A N 1
ATOM 1297 C CA . ARG A 1 156 ? 6.767 9.874 -2.085 1.00 91.31 156 ARG A CA 1
ATOM 1298 C C . ARG A 1 156 ? 6.303 8.470 -2.504 1.00 91.31 156 ARG A C 1
ATOM 1300 O O . ARG A 1 156 ? 6.340 8.146 -3.681 1.00 91.31 156 ARG A O 1
ATOM 1307 N N . ALA A 1 157 ? 5.869 7.616 -1.570 1.00 93.12 157 ALA A N 1
ATOM 1308 C CA . ALA A 1 157 ? 5.224 6.348 -1.924 1.00 93.12 157 ALA A CA 1
ATOM 1309 C C . ALA A 1 157 ? 4.080 6.611 -2.917 1.00 93.12 157 ALA A C 1
ATOM 1311 O O . ALA A 1 157 ? 3.319 7.562 -2.716 1.00 93.12 157 ALA A O 1
ATOM 1312 N N . GLY A 1 158 ? 4.008 5.819 -3.981 1.00 93.38 158 GLY A N 1
ATOM 1313 C CA . GLY A 1 158 ? 3.152 6.051 -5.140 1.00 93.38 158 GLY A CA 1
ATOM 1314 C C . GLY A 1 158 ? 3.912 6.489 -6.397 1.00 93.38 158 GLY A C 1
ATOM 1315 O O . GLY A 1 158 ? 3.394 6.308 -7.492 1.00 93.38 158 GLY A O 1
ATOM 1316 N N . GLU A 1 159 ? 5.112 7.058 -6.250 1.00 95.12 159 GLU A N 1
ATOM 1317 C CA . GLU A 1 159 ? 5.905 7.597 -7.361 1.00 95.12 159 GLU A CA 1
ATOM 1318 C C . GLU A 1 159 ? 6.425 6.490 -8.284 1.00 95.12 159 GLU A C 1
ATOM 1320 O O . GLU A 1 159 ? 6.752 5.390 -7.829 1.00 95.12 159 GLU A O 1
ATOM 1325 N N . ILE A 1 160 ? 6.523 6.792 -9.577 1.00 95.56 160 ILE A N 1
ATOM 1326 C CA . ILE A 1 160 ? 6.975 5.858 -10.611 1.00 95.56 160 ILE A CA 1
ATOM 1327 C C . ILE A 1 160 ? 8.306 6.297 -11.224 1.00 95.56 160 ILE A C 1
ATOM 1329 O O . ILE A 1 160 ? 8.603 7.488 -11.304 1.00 95.56 160 ILE A O 1
ATOM 1333 N N . PHE A 1 161 ? 9.093 5.324 -11.679 1.00 93.94 161 PHE A N 1
ATOM 1334 C CA . PHE A 1 161 ? 10.427 5.534 -12.231 1.00 93.94 161 PHE A CA 1
ATOM 1335 C C . PHE A 1 161 ? 10.647 4.641 -13.453 1.00 93.94 161 PHE A C 1
ATOM 1337 O O . PHE A 1 161 ? 10.713 3.419 -13.325 1.00 93.94 161 PHE A O 1
ATOM 1344 N N . ASP A 1 162 ? 10.817 5.254 -14.625 1.00 91.56 162 ASP A N 1
ATOM 1345 C CA . ASP A 1 162 ? 11.206 4.538 -15.848 1.00 91.56 162 ASP A CA 1
ATOM 1346 C C . ASP A 1 162 ? 12.679 4.107 -15.808 1.00 91.56 162 ASP A C 1
ATOM 1348 O O . ASP A 1 162 ? 13.025 3.004 -16.217 1.00 91.56 162 ASP A O 1
ATOM 1352 N N . ASN A 1 163 ? 13.545 4.949 -15.236 1.00 85.25 163 ASN A N 1
ATOM 1353 C CA . ASN A 1 163 ? 14.949 4.623 -14.980 1.00 85.25 163 ASN A CA 1
ATOM 1354 C C . ASN A 1 163 ? 15.066 3.928 -13.617 1.00 85.25 163 ASN A C 1
ATOM 1356 O O . ASN A 1 163 ? 15.397 4.545 -12.598 1.00 85.25 163 ASN A O 1
ATOM 1360 N N . TYR A 1 164 ? 14.704 2.647 -13.585 1.00 84.44 164 TYR A N 1
ATOM 1361 C CA . TYR A 1 164 ? 14.590 1.871 -12.351 1.00 84.44 164 TYR A CA 1
ATOM 1362 C C . TYR A 1 164 ? 15.887 1.180 -11.905 1.00 84.44 164 TYR A C 1
ATOM 1364 O O . TYR A 1 164 ? 15.938 0.662 -10.792 1.00 84.44 164 TYR A O 1
ATOM 1372 N N . GLN A 1 165 ? 16.937 1.169 -12.730 1.00 75.31 165 GLN A N 1
ATOM 1373 C CA . GLN A 1 165 ? 18.163 0.392 -12.495 1.00 75.31 165 GLN A CA 1
ATOM 1374 C C . GLN A 1 165 ? 18.924 0.815 -11.227 1.00 75.31 165 GLN A C 1
ATOM 1376 O O . GLN A 1 165 ? 19.611 -0.002 -10.620 1.00 75.31 165 GLN A O 1
ATOM 1381 N N . ASP A 1 166 ? 18.775 2.073 -10.804 1.00 75.62 166 ASP A N 1
ATOM 1382 C CA . ASP A 1 166 ? 19.405 2.612 -9.593 1.00 75.62 166 ASP A CA 1
ATOM 1383 C C . ASP A 1 166 ? 18.500 2.544 -8.344 1.00 75.62 166 ASP A C 1
ATOM 1385 O O . ASP A 1 166 ? 18.906 2.987 -7.264 1.00 75.62 166 ASP A O 1
ATOM 1389 N N . GLN A 1 167 ? 17.272 2.021 -8.456 1.00 78.44 167 GLN A N 1
ATOM 1390 C CA . GLN A 1 167 ? 16.321 2.011 -7.339 1.00 78.44 167 GLN A CA 1
ATOM 1391 C C . GLN A 1 167 ? 16.556 0.818 -6.391 1.00 78.44 167 GLN A C 1
ATOM 1393 O O . GLN A 1 167 ? 16.765 -0.308 -6.847 1.00 78.44 167 GLN A O 1
ATOM 1398 N N . PRO A 1 168 ? 16.506 1.023 -5.059 1.00 78.69 168 PRO A N 1
ATOM 1399 C CA . PRO A 1 168 ? 16.698 -0.043 -4.078 1.00 78.69 168 PRO A CA 1
ATOM 1400 C C . PRO A 1 168 ? 15.491 -0.986 -4.004 1.00 78.69 168 PRO A C 1
ATOM 1402 O O . PRO A 1 168 ? 14.344 -0.544 -4.006 1.00 78.69 168 PRO A O 1
ATOM 1405 N N . ILE A 1 169 ? 15.734 -2.286 -3.843 1.00 76.62 169 ILE A N 1
ATOM 1406 C CA . ILE A 1 169 ? 14.672 -3.308 -3.848 1.00 76.62 169 ILE A CA 1
ATOM 1407 C C . ILE A 1 169 ? 13.756 -3.192 -2.623 1.00 76.62 169 ILE A C 1
ATOM 1409 O O . ILE A 1 169 ? 12.566 -3.473 -2.690 1.00 76.62 169 ILE A O 1
ATOM 1413 N N . GLU A 1 170 ? 14.273 -2.735 -1.486 1.00 79.31 170 GLU A N 1
ATOM 1414 C CA . GLU A 1 170 ? 13.538 -2.717 -0.220 1.00 79.31 170 GLU A CA 1
ATOM 1415 C C . GLU A 1 170 ? 12.390 -1.683 -0.199 1.00 79.31 170 GLU A C 1
ATOM 1417 O O . GLU A 1 170 ? 11.395 -1.840 0.520 1.00 79.31 170 GLU A O 1
ATOM 1422 N N . GLY A 1 171 ? 12.528 -0.610 -0.985 1.00 84.69 171 GLY A N 1
ATOM 1423 C CA . GLY A 1 171 ? 11.605 0.530 -1.019 1.00 84.69 171 GLY A CA 1
ATOM 1424 C C . GLY A 1 171 ? 10.708 0.591 -2.253 1.00 84.69 171 GLY A C 1
ATOM 1425 O O . GLY A 1 171 ? 9.869 1.494 -2.343 1.00 84.69 171 GLY A O 1
ATOM 1426 N N . PHE A 1 172 ? 10.872 -0.346 -3.184 1.00 90.00 172 PHE A N 1
ATOM 1427 C CA . PHE A 1 172 ? 10.235 -0.332 -4.493 1.00 90.00 172 PHE A CA 1
ATOM 1428 C C . PHE A 1 172 ? 9.648 -1.697 -4.828 1.00 90.00 172 PHE A C 1
ATOM 1430 O O . PHE A 1 172 ? 10.126 -2.730 -4.376 1.00 90.00 172 PHE A O 1
ATOM 1437 N N . GLU A 1 173 ? 8.603 -1.684 -5.638 1.00 92.00 173 GLU A N 1
ATOM 1438 C CA . GLU A 1 173 ? 8.193 -2.847 -6.407 1.00 92.00 173 GLU A CA 1
ATOM 1439 C C . GLU A 1 173 ? 8.510 -2.577 -7.874 1.00 92.00 173 GLU A C 1
ATOM 1441 O O . GLU A 1 173 ? 8.397 -1.443 -8.340 1.00 92.00 173 GLU A O 1
ATOM 1446 N N . PHE A 1 174 ? 8.880 -3.611 -8.611 1.00 91.12 174 PHE A N 1
ATOM 1447 C CA . PHE A 1 174 ? 9.203 -3.498 -10.027 1.00 91.12 174 PHE A CA 1
ATOM 1448 C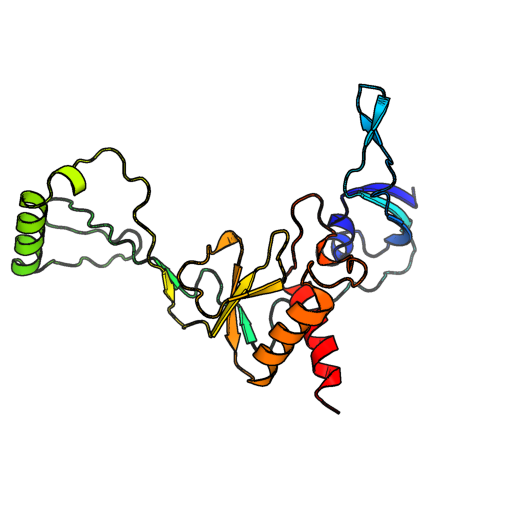 C . PHE A 1 174 ? 8.072 -4.129 -10.821 1.00 91.12 174 PHE A C 1
ATOM 1450 O O . PHE A 1 174 ? 7.637 -5.238 -10.515 1.00 91.12 174 PHE A O 1
ATOM 1457 N N . ILE A 1 175 ? 7.534 -3.387 -11.781 1.00 95.38 175 ILE A N 1
ATOM 1458 C CA . ILE A 1 175 ? 6.259 -3.710 -12.411 1.00 95.38 175 ILE A CA 1
ATOM 1459 C C . ILE A 1 175 ? 6.498 -4.113 -13.857 1.00 95.38 175 ILE A C 1
ATOM 1461 O O . ILE A 1 175 ? 7.076 -3.347 -14.629 1.00 95.38 175 ILE A O 1
ATOM 1465 N N . LYS A 1 176 ? 6.011 -5.298 -14.229 1.00 93.88 176 LYS A N 1
ATOM 1466 C CA . LYS A 1 176 ? 5.837 -5.708 -15.625 1.00 93.88 176 LYS A CA 1
ATOM 1467 C C . LYS A 1 176 ? 4.390 -5.471 -16.035 1.00 93.88 176 LYS A C 1
ATOM 1469 O O . LYS A 1 176 ? 3.475 -5.884 -15.332 1.00 93.88 176 LYS A O 1
ATOM 1474 N N . ILE A 1 177 ? 4.171 -4.807 -17.157 1.00 95.94 177 ILE A N 1
ATOM 1475 C CA . ILE A 1 177 ? 2.850 -4.479 -17.677 1.00 95.94 177 ILE A CA 1
ATOM 1476 C C . ILE A 1 177 ? 2.406 -5.553 -18.664 1.00 95.94 177 ILE A C 1
ATOM 1478 O O . ILE A 1 177 ? 3.107 -5.857 -19.627 1.00 95.94 177 ILE A O 1
ATOM 1482 N N . ASN A 1 178 ? 1.199 -6.070 -18.444 1.00 95.38 178 ASN A N 1
ATOM 1483 C CA . ASN A 1 178 ? 0.524 -6.988 -19.360 1.00 95.38 178 ASN A CA 1
ATOM 1484 C C . ASN A 1 178 ? -0.569 -6.272 -20.169 1.00 95.38 178 ASN A C 1
ATOM 1486 O O . ASN A 1 178 ? -0.917 -6.715 -21.259 1.00 95.38 178 ASN A O 1
ATOM 1490 N N . ASN A 1 179 ? -1.091 -5.151 -19.655 1.00 95.31 179 ASN A N 1
ATOM 1491 C CA . ASN A 1 179 ? -2.088 -4.320 -20.324 1.00 95.31 179 ASN A CA 1
ATOM 1492 C C . ASN A 1 179 ? -1.619 -2.854 -20.413 1.00 95.31 179 ASN A C 1
ATOM 1494 O O . ASN A 1 179 ? -1.410 -2.225 -19.372 1.00 95.31 179 ASN A O 1
ATOM 1498 N N . PRO A 1 180 ? -1.501 -2.262 -21.619 1.00 91.44 180 PRO A N 1
ATOM 1499 C CA . PRO A 1 180 ? -0.991 -0.902 -21.804 1.00 91.44 180 PRO A CA 1
ATOM 1500 C C . PRO A 1 180 ? -1.688 0.183 -20.972 1.00 91.44 180 PRO A C 1
ATOM 1502 O O . PRO A 1 180 ? -1.035 1.150 -20.571 1.00 91.44 180 PRO A O 1
ATOM 1505 N N . ILE A 1 181 ? -2.984 0.032 -20.663 1.00 94.62 181 ILE A N 1
ATOM 1506 C CA . ILE A 1 181 ? -3.708 1.019 -19.849 1.00 94.62 181 ILE A CA 1
ATOM 1507 C C . ILE A 1 181 ? -3.158 1.112 -18.424 1.00 94.62 181 ILE A C 1
ATOM 1509 O O . ILE A 1 181 ? -3.259 2.157 -17.779 1.00 94.62 181 ILE A O 1
ATOM 1513 N N . ALA A 1 182 ? -2.519 0.047 -17.933 1.00 96.56 182 ALA A N 1
ATOM 1514 C CA . ALA A 1 182 ? -2.067 -0.013 -16.561 1.00 96.56 182 ALA A CA 1
ATOM 1515 C C . ALA A 1 182 ? -1.063 1.091 -16.235 1.00 96.56 182 ALA A C 1
ATOM 1517 O O . ALA A 1 182 ? -1.242 1.802 -15.250 1.00 96.56 182 ALA A O 1
ATOM 1518 N N . LYS A 1 183 ? -0.065 1.316 -17.096 1.00 95.56 183 LYS A N 1
ATOM 1519 C CA . LYS A 1 183 ? 0.943 2.359 -16.858 1.00 95.56 183 LYS A CA 1
ATOM 1520 C C . LYS A 1 183 ? 0.308 3.750 -16.764 1.00 95.56 183 LYS A C 1
ATOM 1522 O O . LYS A 1 183 ? 0.691 4.538 -15.903 1.00 95.56 183 LYS A O 1
ATOM 1527 N N . ARG A 1 184 ? -0.706 4.027 -17.593 1.00 95.50 184 ARG A N 1
ATOM 1528 C CA . ARG A 1 184 ? -1.469 5.281 -17.544 1.00 95.50 184 ARG A CA 1
ATOM 1529 C C . ARG A 1 184 ? -2.187 5.452 -16.204 1.00 95.50 184 ARG A C 1
ATOM 1531 O O . ARG A 1 184 ? -2.066 6.507 -15.593 1.00 95.50 184 ARG A O 1
ATOM 1538 N N . ILE A 1 185 ? -2.859 4.412 -15.717 1.00 96.75 185 ILE A N 1
ATOM 1539 C CA . ILE A 1 185 ? -3.556 4.455 -14.424 1.00 96.75 185 ILE A CA 1
ATOM 1540 C C . ILE A 1 185 ? -2.568 4.671 -13.267 1.00 96.75 185 ILE A C 1
ATOM 1542 O O . ILE A 1 185 ? -2.843 5.469 -12.377 1.00 96.75 185 ILE A O 1
ATOM 1546 N N . PHE A 1 186 ? -1.389 4.039 -13.282 1.00 96.75 186 PHE A N 1
ATOM 1547 C CA . PHE A 1 186 ? -0.351 4.292 -12.268 1.00 96.75 186 PHE A CA 1
ATOM 1548 C C . PHE A 1 186 ? 0.088 5.766 -12.243 1.00 96.75 186 PHE A C 1
ATOM 1550 O O . PHE A 1 186 ? 0.202 6.353 -11.165 1.00 96.75 186 PHE A O 1
ATOM 1557 N N . ILE A 1 187 ? 0.291 6.377 -13.417 1.00 95.38 187 ILE A N 1
ATOM 1558 C CA . ILE A 1 187 ? 0.614 7.808 -13.550 1.00 95.38 187 ILE A CA 1
ATOM 1559 C C . ILE A 1 187 ? -0.513 8.673 -12.973 1.00 95.38 187 ILE A C 1
ATOM 1561 O O . ILE A 1 187 ? -0.255 9.607 -12.215 1.00 95.38 187 ILE A O 1
ATOM 1565 N N . GLU A 1 188 ? -1.765 8.366 -13.310 1.00 93.69 188 GLU A N 1
ATOM 1566 C CA . GLU A 1 188 ? -2.935 9.105 -12.830 1.00 93.69 188 GLU A CA 1
ATOM 1567 C C . GLU A 1 188 ? -3.106 8.984 -11.310 1.00 93.69 188 GLU A C 1
ATOM 1569 O O . GLU A 1 188 ? -3.353 9.990 -10.642 1.00 93.69 188 GLU A O 1
ATOM 1574 N N . LEU A 1 189 ? -2.910 7.792 -10.737 1.00 93.06 189 LEU A N 1
ATOM 1575 C CA . LEU A 1 189 ? -2.951 7.570 -9.289 1.00 93.06 189 LEU A CA 1
ATOM 1576 C C . LEU A 1 189 ? -1.869 8.374 -8.567 1.00 93.06 189 LEU A C 1
ATOM 1578 O O . LEU A 1 189 ? -2.160 9.051 -7.579 1.00 93.06 189 LEU A O 1
ATOM 1582 N N . TRP A 1 190 ? -0.637 8.371 -9.081 1.00 93.25 190 TRP A N 1
ATOM 1583 C CA . TRP A 1 190 ? 0.412 9.241 -8.557 1.00 93.25 190 TRP A CA 1
ATOM 1584 C C . TRP A 1 190 ? -0.029 10.710 -8.598 1.00 93.25 190 TRP A C 1
ATOM 1586 O O . TRP A 1 190 ? -0.094 11.365 -7.558 1.00 93.25 190 TRP A O 1
ATOM 1596 N N . ASN A 1 191 ? -0.426 11.196 -9.773 1.00 91.38 191 ASN A N 1
ATOM 1597 C CA . ASN A 1 191 ? -0.745 12.602 -10.014 1.00 91.38 191 ASN A CA 1
ATOM 1598 C C . ASN A 1 191 ? -2.035 13.101 -9.359 1.00 91.38 191 ASN A C 1
ATOM 1600 O O . ASN A 1 191 ? -2.231 14.308 -9.328 1.00 91.38 191 ASN A O 1
ATOM 1604 N N . SER A 1 192 ? -2.928 12.242 -8.872 1.00 86.75 192 SER A N 1
ATOM 1605 C CA . SER A 1 192 ? -4.221 12.673 -8.309 1.00 86.75 192 SER A CA 1
ATOM 1606 C C . SER A 1 192 ? -4.467 12.206 -6.874 1.00 86.75 192 SER A C 1
ATOM 1608 O O . SER A 1 192 ? -5.297 12.787 -6.166 1.00 86.75 192 SER A O 1
ATOM 1610 N N . VAL A 1 193 ? -3.761 11.165 -6.424 1.00 86.56 193 VAL A N 1
ATOM 1611 C CA . VAL A 1 193 ? -4.003 10.510 -5.131 1.00 86.56 193 VAL A CA 1
ATOM 1612 C C . VAL A 1 193 ? -2.792 10.601 -4.210 1.00 86.56 193 VAL A C 1
ATOM 1614 O O . VAL A 1 193 ? -2.961 10.931 -3.039 1.00 86.56 193 VAL A O 1
ATOM 1617 N N . TRP A 1 194 ? -1.588 10.295 -4.701 1.00 89.31 194 TRP A N 1
ATOM 1618 C CA . TRP A 1 194 ? -0.444 10.014 -3.819 1.00 89.31 194 TRP A CA 1
ATOM 1619 C C . TRP A 1 194 ? 0.678 11.046 -3.832 1.00 89.31 194 TRP A C 1
ATOM 1621 O O . TRP A 1 194 ? 1.495 11.041 -2.898 1.00 89.31 194 TRP A O 1
ATOM 1631 N N . ASN A 1 195 ? 0.729 11.901 -4.855 1.00 89.25 195 ASN A N 1
ATOM 1632 C CA . ASN A 1 195 ? 1.708 12.971 -4.946 1.00 89.25 195 ASN A CA 1
ATOM 1633 C C . ASN A 1 195 ? 1.433 14.022 -3.851 1.00 89.25 195 ASN A C 1
ATOM 1635 O O . ASN A 1 195 ? 0.388 14.675 -3.893 1.00 89.25 195 ASN A O 1
ATOM 1639 N N . PRO A 1 196 ? 2.349 14.187 -2.875 1.00 83.06 196 PRO A N 1
ATOM 1640 C CA . PRO A 1 196 ? 2.165 15.116 -1.761 1.00 83.06 196 PRO A CA 1
ATOM 1641 C C . PRO A 1 196 ? 2.193 16.588 -2.186 1.00 83.06 196 PRO A C 1
ATOM 1643 O O . PRO A 1 196 ? 1.762 17.436 -1.413 1.00 83.06 196 PRO A O 1
ATOM 1646 N N . ASP A 1 197 ? 2.697 16.884 -3.386 1.00 85.56 197 ASP A N 1
ATOM 1647 C CA . ASP A 1 197 ? 2.782 18.245 -3.919 1.00 85.56 197 ASP A CA 1
ATOM 1648 C C . ASP A 1 197 ? 1.413 18.747 -4.420 1.00 85.56 197 ASP A C 1
ATOM 1650 O O . ASP A 1 197 ? 1.224 19.937 -4.668 1.00 85.56 197 ASP A O 1
ATOM 1654 N N . ASN A 1 198 ? 0.429 17.852 -4.546 1.00 77.12 198 ASN A N 1
ATOM 1655 C CA . ASN A 1 198 ? -0.935 18.234 -4.866 1.00 77.12 198 ASN A CA 1
ATOM 1656 C C . ASN A 1 198 ? -1.665 18.680 -3.598 1.00 77.12 198 ASN A C 1
ATOM 1658 O O . ASN A 1 198 ? -1.773 17.909 -2.648 1.00 77.12 198 ASN A O 1
ATOM 1662 N N . ASN A 1 199 ? -2.256 19.878 -3.627 1.00 54.75 199 ASN A N 1
ATOM 1663 C CA . ASN A 1 199 ? -3.061 20.484 -2.550 1.00 54.75 199 ASN A CA 1
ATOM 1664 C C . ASN A 1 199 ? -4.346 19.710 -2.174 1.00 54.75 199 ASN A C 1
ATOM 1666 O O . ASN A 1 199 ? -5.226 20.261 -1.514 1.00 54.75 199 ASN A O 1
ATOM 1670 N N . ASN A 1 200 ? -4.487 18.454 -2.594 1.00 56.84 200 ASN A N 1
ATOM 1671 C CA . ASN A 1 200 ? -5.571 17.601 -2.141 1.00 56.84 200 ASN A CA 1
ATOM 1672 C C . ASN A 1 200 ? -5.297 17.233 -0.682 1.00 56.84 200 ASN A C 1
ATOM 1674 O O . ASN A 1 200 ? -4.230 16.700 -0.368 1.00 56.84 200 ASN A O 1
ATOM 1678 N N . GLU A 1 201 ? -6.259 17.527 0.196 1.00 54.50 201 GLU A N 1
ATOM 1679 C CA . GLU A 1 201 ? -6.285 17.069 1.586 1.00 54.50 201 GLU A CA 1
ATOM 1680 C C . GLU A 1 201 ? -5.754 15.634 1.654 1.00 54.50 201 GLU A C 1
ATOM 1682 O O . GLU A 1 201 ? -6.228 14.757 0.927 1.00 54.50 201 GLU A O 1
ATOM 1687 N N . LYS A 1 202 ? -4.683 15.435 2.434 1.00 52.91 202 LYS A N 1
ATOM 1688 C CA . LYS A 1 202 ? -3.901 14.194 2.490 1.00 52.91 202 LYS A CA 1
ATOM 1689 C C . LYS A 1 202 ? -4.837 12.983 2.50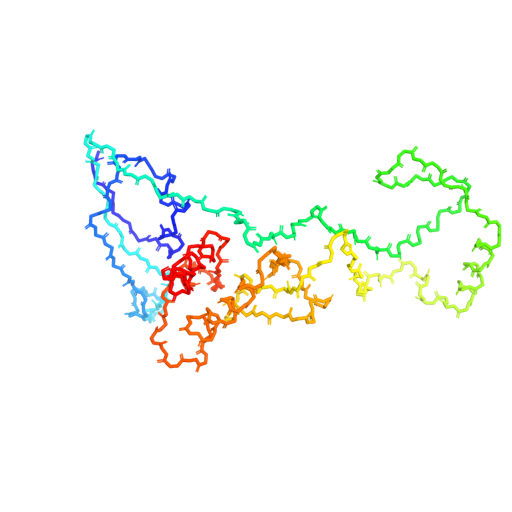6 1.00 52.91 202 LYS A C 1
ATOM 1691 O O . LYS A 1 202 ? -5.431 12.688 3.537 1.00 52.91 202 LYS A O 1
ATOM 1696 N N . LYS A 1 203 ? -4.945 12.252 1.391 1.00 54.97 203 LYS A N 1
ATOM 1697 C CA . LYS A 1 203 ? -5.685 10.984 1.382 1.00 54.97 203 LYS A CA 1
ATOM 1698 C C . LYS A 1 203 ? -5.000 10.030 2.363 1.00 54.97 203 LYS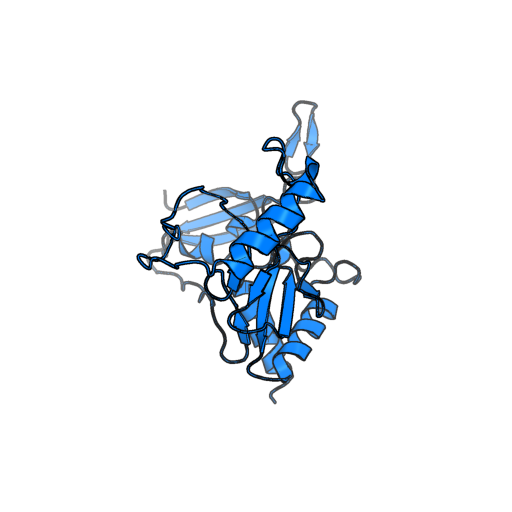 A C 1
ATOM 1700 O O . LYS A 1 203 ? -3.810 9.738 2.230 1.00 54.97 203 LYS A O 1
ATOM 1705 N N . GLU A 1 204 ? -5.751 9.624 3.384 1.00 62.91 204 GLU A N 1
ATOM 1706 C CA . GLU A 1 204 ? -5.226 9.082 4.643 1.00 62.91 204 GLU A CA 1
ATOM 1707 C C . GLU A 1 204 ? -4.526 7.724 4.515 1.00 62.91 204 GLU A C 1
ATOM 1709 O O . GLU A 1 204 ? -3.590 7.455 5.259 1.00 62.91 204 GLU A O 1
ATOM 1714 N N . GLU A 1 205 ? -4.914 6.888 3.549 1.00 70.75 205 GLU A N 1
ATOM 1715 C CA . GLU A 1 205 ? -4.542 5.460 3.506 1.00 70.75 205 GLU A CA 1
ATOM 1716 C C . GLU A 1 205 ? -3.018 5.217 3.468 1.00 70.75 205 GLU A C 1
ATOM 1718 O O . GLU A 1 205 ? -2.482 4.349 4.159 1.00 70.75 205 GLU A O 1
ATOM 1723 N N . LYS A 1 206 ? -2.273 6.038 2.712 1.00 80.31 206 LYS A N 1
ATOM 1724 C CA . LYS A 1 206 ? -0.797 5.977 2.648 1.00 80.31 206 LYS A CA 1
ATOM 1725 C C . LYS A 1 206 ? -0.139 6.328 3.989 1.00 80.31 206 LYS A C 1
ATOM 1727 O O . LYS A 1 206 ? 0.978 5.884 4.261 1.00 80.31 206 LYS A O 1
ATOM 1732 N N . TRP A 1 207 ? -0.810 7.146 4.793 1.00 80.62 207 TRP A N 1
ATOM 1733 C CA . TRP A 1 207 ? -0.362 7.624 6.099 1.00 80.62 207 TRP A CA 1
ATOM 1734 C C . TRP A 1 207 ? -0.900 6.773 7.251 1.00 80.62 207 TRP A C 1
ATOM 1736 O O . TRP A 1 207 ? -0.548 7.035 8.401 1.00 80.62 207 TRP A O 1
ATOM 1746 N N . ASP A 1 208 ? -1.661 5.710 6.962 1.00 82.06 208 ASP A N 1
ATOM 1747 C CA . ASP A 1 208 ? -2.088 4.718 7.949 1.00 82.06 208 ASP A CA 1
ATOM 1748 C C . ASP A 1 208 ? -0.959 3.756 8.319 1.00 82.06 208 ASP A C 1
ATOM 1750 O O . ASP A 1 208 ? -1.017 2.533 8.185 1.00 82.06 208 ASP A O 1
ATOM 1754 N N . THR A 1 209 ? 0.129 4.348 8.786 1.00 78.06 209 THR A N 1
ATOM 1755 C CA . THR A 1 209 ? 1.350 3.691 9.208 1.00 78.06 209 THR A CA 1
ATOM 1756 C C . THR A 1 209 ? 1.832 4.333 10.496 1.00 78.06 209 THR A C 1
ATOM 1758 O O . THR A 1 209 ? 1.842 5.551 10.623 1.00 78.06 209 THR A O 1
ATOM 1761 N N . ALA A 1 210 ? 2.325 3.520 11.427 1.00 73.00 210 ALA A N 1
ATOM 1762 C CA . ALA A 1 210 ? 3.018 4.020 12.617 1.00 73.00 210 ALA A CA 1
ATOM 1763 C C . ALA A 1 210 ? 4.320 4.783 12.287 1.00 73.00 210 ALA A C 1
ATOM 1765 O O . ALA A 1 210 ? 4.812 5.556 13.102 1.00 73.00 210 ALA A O 1
ATOM 1766 N N . GLY A 1 211 ? 4.907 4.512 11.115 1.00 79.12 211 GLY A N 1
ATOM 1767 C CA . GLY A 1 211 ? 6.191 5.050 10.675 1.00 79.12 211 GLY A CA 1
ATOM 1768 C C . GLY A 1 211 ? 6.089 5.790 9.346 1.00 79.12 211 GLY A C 1
ATOM 1769 O O . GLY A 1 211 ? 5.127 6.507 9.091 1.00 79.12 211 GLY A O 1
ATOM 1770 N N . GLN A 1 212 ? 7.102 5.620 8.493 1.00 83.44 212 GLN A N 1
ATOM 1771 C CA . GLN A 1 212 ? 7.099 6.245 7.173 1.00 83.44 212 GLN A CA 1
ATOM 1772 C C . GLN A 1 212 ? 5.866 5.802 6.368 1.00 83.44 212 GLN A C 1
ATOM 1774 O O . GLN A 1 212 ? 5.576 4.601 6.344 1.00 83.44 212 GLN A O 1
ATOM 1779 N N . PRO A 1 213 ? 5.192 6.735 5.669 1.00 87.81 213 PRO A N 1
ATOM 1780 C CA . PRO A 1 213 ? 4.062 6.405 4.810 1.00 87.81 213 PRO A CA 1
ATOM 1781 C C . PRO A 1 213 ? 4.414 5.296 3.824 1.00 87.81 213 PRO A C 1
ATOM 1783 O O . PRO A 1 213 ? 5.527 5.236 3.291 1.00 87.81 213 PRO A O 1
ATOM 1786 N N . SER A 1 214 ? 3.454 4.418 3.568 1.00 91.38 214 SER A N 1
ATOM 1787 C CA . SER A 1 214 ? 3.636 3.300 2.652 1.00 91.38 214 SER A CA 1
ATOM 1788 C C . SER A 1 214 ? 2.317 2.852 2.050 1.00 91.38 214 SER A C 1
ATOM 1790 O O . SER A 1 214 ? 1.260 2.987 2.665 1.00 91.38 214 SER A O 1
ATOM 1792 N N . ILE A 1 215 ? 2.409 2.291 0.851 1.00 92.44 215 ILE A N 1
ATOM 1793 C CA . ILE A 1 215 ? 1.289 1.711 0.123 1.00 92.44 215 ILE A CA 1
ATOM 1794 C C . ILE A 1 215 ? 1.613 0.230 -0.072 1.00 92.44 215 ILE A C 1
ATOM 1796 O O . ILE A 1 215 ? 2.671 -0.140 -0.587 1.00 92.44 215 ILE A O 1
ATOM 1800 N N . SER A 1 216 ? 0.723 -0.636 0.398 1.00 91.44 216 SER A N 1
ATOM 1801 C CA . SER A 1 216 ? 0.812 -2.080 0.188 1.00 91.44 216 SER A CA 1
ATOM 1802 C C . SER A 1 216 ? 0.372 -2.467 -1.227 1.00 91.44 216 SER A C 1
ATOM 1804 O O . SER A 1 216 ? -0.326 -1.710 -1.900 1.00 91.44 216 SER A O 1
ATOM 1806 N N . LYS A 1 217 ? 0.719 -3.685 -1.671 1.00 93.00 217 LYS A N 1
ATOM 1807 C CA . LYS A 1 217 ? 0.214 -4.242 -2.942 1.00 93.00 217 LYS A CA 1
ATOM 1808 C C . LYS A 1 217 ? -1.309 -4.218 -3.002 1.00 93.00 217 LYS A C 1
ATOM 1810 O O . LYS A 1 217 ? -1.875 -3.828 -4.013 1.00 93.00 217 LYS A O 1
ATOM 1815 N N . HIS A 1 218 ? -1.955 -4.568 -1.893 1.00 93.75 218 HIS A N 1
ATOM 1816 C CA . HIS A 1 218 ? -3.406 -4.548 -1.785 1.00 93.75 218 HIS A CA 1
ATOM 1817 C C . HIS A 1 218 ? -3.991 -3.148 -2.014 1.00 93.75 218 HIS A C 1
ATOM 1819 O O . HIS A 1 218 ? -4.902 -3.009 -2.825 1.00 93.75 218 HIS A O 1
ATOM 1825 N N . GLU A 1 219 ? -3.448 -2.119 -1.358 1.00 93.12 219 GLU A N 1
ATOM 1826 C CA . GLU A 1 219 ? -3.909 -0.730 -1.512 1.00 93.12 219 GLU A CA 1
ATOM 1827 C C . GLU A 1 219 ? -3.682 -0.209 -2.936 1.00 93.12 219 GLU A C 1
ATOM 1829 O O . GLU A 1 219 ? -4.575 0.407 -3.514 1.00 93.12 219 GLU A O 1
ATOM 1834 N N . LEU A 1 220 ? -2.529 -0.521 -3.538 1.00 94.50 220 LEU A N 1
ATOM 1835 C CA . LEU A 1 220 ? -2.254 -0.211 -4.941 1.00 94.50 220 LEU A CA 1
ATOM 1836 C C . LEU A 1 220 ? -3.276 -0.873 -5.873 1.00 94.50 220 LEU A C 1
ATOM 1838 O O . LEU A 1 220 ? -3.868 -0.189 -6.701 1.00 94.50 220 LEU A O 1
ATOM 1842 N N . ILE A 1 221 ? -3.505 -2.183 -5.739 1.00 96.19 221 ILE A N 1
ATOM 1843 C CA . ILE A 1 221 ? -4.435 -2.919 -6.607 1.00 96.19 221 ILE A CA 1
ATOM 1844 C C . ILE A 1 221 ? -5.870 -2.414 -6.412 1.00 96.19 221 ILE A C 1
ATOM 1846 O O . ILE A 1 221 ? -6.588 -2.228 -7.387 1.00 96.19 221 ILE A O 1
ATOM 1850 N N . LYS A 1 222 ? -6.288 -2.128 -5.175 1.00 93.62 222 LYS A N 1
ATOM 1851 C CA . LYS A 1 222 ? -7.620 -1.581 -4.881 1.00 93.62 222 LYS A CA 1
ATOM 1852 C C . LYS A 1 222 ? -7.817 -0.206 -5.526 1.00 93.62 222 LYS A C 1
ATOM 1854 O O . LYS A 1 222 ? -8.837 0.025 -6.174 1.00 93.62 222 LYS A O 1
ATOM 1859 N N . ALA A 1 223 ? -6.832 0.685 -5.398 1.00 93.44 223 ALA A N 1
ATOM 1860 C CA . ALA A 1 223 ? -6.853 1.992 -6.052 1.00 93.44 223 ALA A CA 1
ATOM 1861 C C . ALA A 1 223 ? -6.847 1.863 -7.584 1.00 93.44 223 ALA A C 1
ATOM 1863 O O . ALA A 1 223 ? -7.564 2.593 -8.266 1.00 93.44 223 ALA A O 1
ATOM 1864 N N . TYR A 1 224 ? -6.083 0.905 -8.112 1.00 95.81 224 TYR A N 1
ATOM 1865 C CA . TYR A 1 224 ? -6.020 0.594 -9.534 1.00 95.81 224 TYR A CA 1
ATOM 1866 C C . TYR A 1 224 ? -7.367 0.127 -10.089 1.00 95.81 224 TYR A C 1
ATOM 1868 O O . TYR A 1 224 ? -7.822 0.693 -11.075 1.00 95.81 224 TYR A O 1
ATOM 1876 N N . ILE A 1 225 ? -8.019 -0.852 -9.452 1.00 95.12 225 ILE A N 1
ATOM 1877 C CA . ILE A 1 225 ? -9.326 -1.380 -9.881 1.00 95.12 225 ILE A CA 1
ATOM 1878 C C . ILE A 1 225 ? -10.348 -0.242 -9.953 1.00 95.12 225 ILE A C 1
ATOM 1880 O O . ILE A 1 225 ? -10.966 -0.036 -10.993 1.00 95.12 225 ILE A O 1
ATOM 1884 N N . LYS A 1 226 ? -10.433 0.572 -8.894 1.00 92.88 226 LYS A N 1
ATOM 1885 C CA . LYS A 1 226 ? -11.341 1.724 -8.845 1.00 92.88 226 LYS A CA 1
ATOM 1886 C C . LYS A 1 226 ? -11.062 2.749 -9.948 1.00 92.88 226 LYS A C 1
ATOM 1888 O O . LYS A 1 226 ? -11.985 3.327 -10.508 1.00 92.88 226 LYS A O 1
ATOM 1893 N N . ALA A 1 227 ? -9.791 3.022 -10.234 1.00 93.19 227 ALA A N 1
ATOM 1894 C CA . ALA A 1 227 ? -9.424 3.941 -11.306 1.00 93.19 227 ALA A CA 1
ATOM 1895 C C . ALA A 1 227 ? -9.715 3.342 -12.691 1.00 93.19 227 ALA A C 1
ATOM 1897 O O . ALA A 1 227 ? -10.152 4.063 -13.581 1.00 93.19 227 ALA A O 1
ATOM 1898 N N . LYS A 1 228 ? -9.515 2.032 -12.866 1.00 94.19 228 LYS A N 1
ATOM 1899 C CA . LYS A 1 228 ? -9.760 1.312 -14.117 1.00 94.19 228 LYS A CA 1
ATOM 1900 C C . LYS A 1 228 ? -11.236 1.307 -14.513 1.00 94.19 228 LYS A C 1
ATOM 1902 O O . LYS A 1 228 ? -11.524 1.527 -15.682 1.00 94.19 228 LYS A O 1
ATOM 1907 N N . GLU A 1 229 ? -12.151 1.149 -13.556 1.00 91.56 229 GLU A N 1
ATOM 1908 C CA . GLU A 1 229 ? -13.604 1.264 -13.786 1.00 91.56 229 GLU A CA 1
ATOM 1909 C C . GLU A 1 229 ? -13.998 2.606 -14.429 1.00 91.56 229 GLU A C 1
ATOM 1911 O O . GLU A 1 229 ? -14.973 2.680 -15.164 1.00 91.56 229 GLU A O 1
ATOM 1916 N N . ALA A 1 230 ? -13.220 3.673 -14.212 1.00 86.94 230 ALA A N 1
ATOM 1917 C CA . ALA A 1 230 ? -13.466 4.968 -14.845 1.00 86.94 230 ALA A CA 1
ATOM 1918 C C . ALA A 1 230 ? -13.026 5.029 -16.325 1.00 86.94 230 ALA A C 1
ATOM 1920 O O . ALA A 1 230 ? -13.390 5.967 -17.034 1.00 86.94 230 ALA A O 1
ATOM 1921 N N . HIS A 1 231 ? -12.226 4.061 -16.783 1.00 81.38 231 HIS A N 1
ATOM 1922 C CA . HIS A 1 231 ? -11.71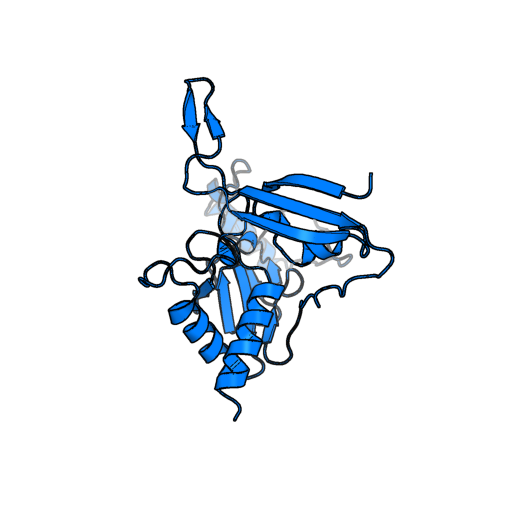0 3.961 -18.153 1.00 81.38 231 HIS A CA 1
ATOM 1923 C C . HIS A 1 231 ? -12.379 2.859 -18.989 1.00 81.38 231 HIS A C 1
ATOM 1925 O O . HIS A 1 231 ? -12.204 2.850 -20.207 1.00 81.38 231 HIS A O 1
ATOM 1931 N N . GLU A 1 232 ? -13.128 1.947 -18.367 1.00 70.44 232 GLU A N 1
ATOM 1932 C CA . GLU A 1 232 ? -13.910 0.897 -19.033 1.00 70.44 232 GLU A CA 1
ATOM 1933 C C . GLU A 1 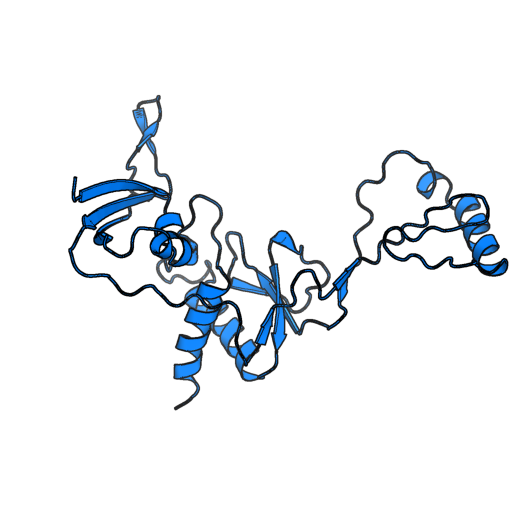232 ? -15.415 1.202 -18.869 1.00 70.44 232 GLU A C 1
ATOM 1935 O O . GLU A 1 232 ? -15.994 0.813 -17.856 1.00 70.44 232 GLU A O 1
ATOM 1940 N N . PRO A 1 233 ? -16.038 1.952 -19.804 1.00 54.00 233 PRO A N 1
ATOM 1941 C CA . PRO A 1 233 ? -17.480 2.208 -19.792 1.00 54.00 233 PRO A CA 1
ATOM 1942 C C . PRO A 1 233 ? -18.321 0.973 -20.143 1.00 54.00 233 PRO A C 1
ATOM 1944 O O . PRO A 1 233 ? -17.850 0.126 -20.940 1.00 54.00 233 PRO A O 1
#

Mean predicted aligned error: 12.7 Å

Foldseek 3Di:
DQKDKDKDALLCVDLVNVLPPFQQKDWDDKDFDPDVQNDADPVRDRHDFRIMITMIGGDPDGHDRDDFDDDDQFKDFCDPVFKDFPPPPPPPDPDDFDDDPPDPDTDGDDPVRVVVVVVVCVVCVPVVDPPDPDDPDGQIGGNDAFCWKAFFWALQHLDIGNPCRNPDNVGITGMHGPHPVQVVLSVVCSVPQRPPVDPPDHPCQQVSGSDTGGDDSRNVVVSSVVSVVVVPD